Protein AF-A0A961WH88-F1 (afdb_monomer)

Mean predicted aligned error: 12.4 Å

Sequence (330 aa):
MVLNLLAVGLVQHSVDASAAGARLLAQRSTSAGKNADFSRPEDVLAFISSYREEKPSGRVPEMVHAMSRLAMLNDPEECGIYVGFLAGVIRESGTAAEAEKLVAKMFPLPPGDQVVLIKAIAYSERADWRALMMRFVERMPARKVLIERFLYRDASGLEGLMTETTGAFAVDVNWGIYFATGEAAPAQRIIATLAWTADRNSVEKLTIGSMAKWTLATNATRDKDLRDIMKAQMNTQPAVVRKPLAEVIEAAETFEVKRIKNDALKAIEELKLKGPEWRRDTVWWGQAGQTLFALGCVAAAAAGQVEFGVPCVIGGALSSAALKYLVPQQ

Foldseek 3Di:
DPPPPVVVVVVVVVVVVVVVVVVVVVVCLQVLLVDPQLQAPVSLVSVLQCCVVPVPLVCLLVNLVSCQVRVVQQDVLQCLLLLLQLLLSLLPQPDLVSSLVSLVSNDDGDLNNCSSVLSSLLQNPDPCSLVSLVVCCVSNVVCVVVNCCSNPVCDDHLVPQCDLQRNLSSLSSLNSNCSNHVDLVSLVVLLLLLLLCPFQADLSSVLSNLVSLLLLLLSLLPDVSSLVSLVVCLVVDDPSSNVSSVVSSVCSVVVVSVVSVVVSVVSSVCCVVVPGPVVVVCVVVVDVVPDPDDDDDDDDDDDDDDDDDDDPDPPDDNDVVSVVPSDPDD

Secondary structure (DSSP, 8-state):
--TTSHHHHHHHHHHHHHHHHHHHHHHHHHHHHHT----SHHHHHHHHHHGGGT--GGGHHHHHHHHHHTTTTS-TTT-HHHHHHHHHHHHHS-SHHHHHHHHHHT----TTTHHHHHHHHHHS--TTHHHHHHHTGGG-GGGHHHHHHHHHS----GGGG-STTTHHHHHHHHHHHHHHH--HHHHHHHHHGGGGGG-SS-HHHHHHHHHHHHHHHHHHTT-HHHHHHHHHHTTTS-HHHHHHHHHHHHHHHTT-HHHHHHHHHHHHHHHHHH--HHHHHHHHHHHHTT-S-----------------------S---HHHHHHSSPP-

Radius of gyration: 24.4 Å; Cα contacts (8 Å, |Δi|>4): 353; chains: 1; bounding box: 84×46×75 Å

Nearest PDB structures (foldseek):
  8rsv-assembly1_A  TM=2.092E-01  e=1.747E+00  Bacillus phage phi3T
  8rtc-assembly1_A  TM=2.067E-01  e=3.731E+00  Bacillus phage phi3T
  8rst-assembly1_A-2  TM=2.069E-01  e=6.730E+00  Bacillus phage phi3T
  8rtc-assembly2_B  TM=1.936E-01  e=5.451E+00  Bacillus phage phi3T

Structure (mmCIF, N/CA/C/O backbone):
data_AF-A0A961WH88-F1
#
_entry.id   AF-A0A961WH88-F1
#
loop_
_atom_site.group_PDB
_atom_site.id
_atom_site.type_symbol
_atom_site.label_atom_id
_atom_site.label_alt_id
_atom_site.label_comp_id
_atom_site.label_asym_id
_atom_site.label_entity_id
_atom_site.label_seq_id
_atom_site.pdbx_PDB_ins_code
_atom_site.Cartn_x
_atom_site.Cartn_y
_atom_site.Cartn_z
_atom_site.occupancy
_atom_site.B_iso_or_equiv
_atom_site.auth_seq_id
_atom_site.auth_comp_id
_atom_site.auth_asym_id
_atom_site.auth_atom_id
_atom_site.pdbx_PDB_model_num
ATOM 1 N N . MET A 1 1 ? -61.682 18.420 -9.858 1.00 41.72 1 MET A N 1
ATOM 2 C CA . MET A 1 1 ? -60.806 17.424 -10.515 1.00 41.72 1 MET A CA 1
ATOM 3 C C . MET A 1 1 ? -59.747 18.131 -11.377 1.00 41.72 1 MET A C 1
ATOM 5 O O . MET A 1 1 ? -59.708 17.925 -12.576 1.00 41.72 1 MET A O 1
ATOM 9 N N . VAL A 1 2 ? -58.920 19.013 -10.785 1.00 36.16 2 VAL A N 1
ATOM 10 C CA . VAL A 1 2 ? -57.839 19.743 -11.504 1.00 36.16 2 VAL A CA 1
ATOM 11 C C . VAL A 1 2 ? -56.550 19.879 -10.662 1.00 36.16 2 VAL A C 1
ATOM 13 O O . VAL A 1 2 ? -55.490 20.144 -11.211 1.00 36.16 2 VAL A O 1
ATOM 16 N N . LEU A 1 3 ? -56.564 19.597 -9.350 1.00 30.78 3 LEU A N 1
ATOM 17 C CA . LEU A 1 3 ? -55.365 19.761 -8.508 1.00 30.78 3 LEU A CA 1
ATOM 18 C C . LEU A 1 3 ? -54.360 18.589 -8.513 1.00 30.78 3 LEU A C 1
ATOM 20 O O . LEU A 1 3 ? -53.266 18.754 -7.989 1.00 30.78 3 LEU A O 1
ATOM 24 N N . ASN A 1 4 ? -54.668 17.437 -9.123 1.00 31.86 4 ASN A N 1
ATOM 25 C CA . ASN A 1 4 ? -53.786 16.254 -9.064 1.00 31.86 4 ASN A CA 1
ATOM 26 C C . ASN A 1 4 ? -52.818 16.087 -10.251 1.00 31.86 4 ASN A C 1
ATOM 28 O O . ASN A 1 4 ? -52.011 15.164 -10.239 1.00 31.86 4 ASN A O 1
ATOM 32 N N . LEU A 1 5 ? -52.862 16.962 -11.262 1.00 31.27 5 LEU A N 1
ATOM 33 C CA . LEU A 1 5 ? -52.000 16.856 -12.453 1.00 31.27 5 LEU A CA 1
ATOM 34 C C . LEU A 1 5 ? -50.757 17.763 -12.414 1.00 31.27 5 LEU A C 1
ATOM 36 O O . LEU A 1 5 ? -49.803 17.507 -13.140 1.00 31.27 5 LEU A O 1
ATOM 40 N N . LEU A 1 6 ? -50.714 18.771 -11.535 1.00 32.41 6 LEU A N 1
ATOM 41 C CA . LEU A 1 6 ? -49.566 19.688 -11.422 1.00 32.41 6 LEU A CA 1
ATOM 42 C C . LEU A 1 6 ? -48.472 19.194 -10.458 1.00 32.41 6 LEU A C 1
ATOM 44 O O . LEU A 1 6 ? -47.311 19.562 -10.618 1.00 32.41 6 LEU A O 1
ATOM 48 N N . ALA A 1 7 ? -48.803 18.319 -9.502 1.00 32.41 7 ALA A N 1
ATOM 49 C CA . ALA A 1 7 ? -47.827 17.769 -8.555 1.00 32.41 7 ALA A CA 1
ATOM 50 C C . ALA A 1 7 ? -46.948 16.657 -9.164 1.00 32.41 7 ALA A C 1
ATOM 52 O O . ALA A 1 7 ? -45.821 16.455 -8.724 1.00 32.41 7 ALA A O 1
ATOM 53 N N . VAL A 1 8 ? -47.428 15.967 -10.204 1.00 35.53 8 VAL A N 1
ATOM 54 C CA . VAL A 1 8 ? -46.691 14.870 -10.856 1.00 35.53 8 VAL A CA 1
ATOM 55 C C . VAL A 1 8 ? -45.590 15.409 -11.788 1.00 35.53 8 VAL A C 1
ATOM 57 O O . VAL A 1 8 ? -44.473 14.897 -11.780 1.00 35.53 8 VAL A O 1
ATOM 60 N N . GLY A 1 9 ? -45.840 16.518 -12.497 1.00 30.30 9 GLY A N 1
ATOM 61 C CA . GLY A 1 9 ? -44.863 17.119 -13.422 1.00 30.30 9 GLY A CA 1
ATOM 62 C C . GLY A 1 9 ? -43.643 17.772 -12.751 1.00 30.30 9 GLY A C 1
ATOM 63 O O . GLY A 1 9 ? -42.544 17.737 -13.301 1.00 30.30 9 GLY A O 1
ATOM 64 N N . LEU A 1 10 ? -43.798 18.324 -11.542 1.00 31.81 10 LEU A N 1
ATOM 65 C CA . LEU A 1 10 ? -42.699 18.942 -10.779 1.00 31.81 10 LEU A CA 1
ATOM 66 C C . LEU A 1 10 ? -41.760 17.904 -10.134 1.00 31.81 10 LEU A C 1
ATOM 68 O O . LEU A 1 10 ? -40.557 18.145 -10.001 1.00 31.81 10 LEU A O 1
ATOM 72 N N . VAL A 1 11 ? -42.282 16.725 -9.785 1.00 33.00 11 VAL A N 1
ATOM 73 C CA . VAL A 1 11 ? -41.468 15.619 -9.259 1.00 33.00 11 VAL A CA 1
ATOM 74 C C . VAL A 1 11 ? -40.667 14.953 -10.383 1.00 33.00 11 VAL A C 1
ATOM 76 O O . VAL A 1 11 ? -39.485 14.694 -10.202 1.00 33.00 11 VAL A O 1
ATOM 79 N N . GLN A 1 12 ? -41.232 14.766 -11.579 1.00 32.50 12 GLN A N 1
ATOM 80 C CA . GLN A 1 12 ? -40.473 14.196 -12.704 1.00 32.50 12 GLN A CA 1
ATOM 81 C C . GLN A 1 12 ? -39.360 15.123 -13.224 1.00 32.50 12 GLN A C 1
ATOM 83 O O . GLN A 1 12 ? -38.237 14.661 -13.416 1.00 32.50 12 GLN A O 1
ATOM 88 N N . HIS A 1 13 ? -39.589 16.438 -13.328 1.00 31.27 13 HIS A N 1
ATOM 89 C CA . HIS A 1 13 ? -38.531 17.364 -13.761 1.00 31.27 13 HIS A CA 1
ATOM 90 C C . HIS A 1 13 ? -37.357 17.502 -12.774 1.00 31.27 13 HIS A C 1
ATOM 92 O O . HIS A 1 13 ? -36.229 17.754 -13.201 1.00 31.27 13 HIS A O 1
ATOM 98 N N . SER A 1 14 ? -37.582 17.310 -11.470 1.00 33.16 14 SER A N 1
ATOM 99 C CA . SER A 1 14 ? -36.509 17.347 -10.461 1.00 33.16 14 SER A CA 1
ATOM 100 C C . SER A 1 14 ? -35.684 16.054 -10.416 1.00 33.16 14 SER A C 1
ATOM 102 O O . SER A 1 14 ? -34.468 16.112 -10.213 1.00 33.16 14 SER A O 1
ATOM 104 N N . VAL A 1 15 ? -36.305 14.902 -10.686 1.00 34.94 15 VAL A N 1
ATOM 105 C CA . VAL A 1 15 ? -35.613 13.607 -10.790 1.00 34.94 15 VAL A CA 1
ATOM 106 C C . VAL A 1 15 ? -34.764 13.539 -12.067 1.00 34.94 15 VAL A C 1
ATOM 108 O O . VAL A 1 15 ? -33.613 13.106 -12.010 1.00 34.94 15 VAL A O 1
ATOM 111 N N . ASP A 1 16 ? -35.264 14.060 -13.192 1.00 34.62 16 ASP A N 1
ATOM 112 C CA . ASP A 1 16 ? -34.525 14.083 -14.462 1.00 34.62 16 ASP A CA 1
ATOM 113 C C . ASP A 1 16 ? -33.336 15.060 -14.445 1.00 34.62 16 ASP A C 1
ATOM 115 O O . ASP A 1 16 ? -32.262 14.742 -14.961 1.00 34.62 16 ASP A O 1
ATOM 119 N N . ALA A 1 17 ? -33.470 16.219 -13.788 1.00 35.81 17 ALA A N 1
ATOM 120 C CA . ALA A 1 17 ? -32.367 17.167 -13.609 1.00 35.81 17 ALA A CA 1
ATOM 121 C C . ALA A 1 17 ? -31.269 16.624 -12.670 1.00 35.81 17 ALA A C 1
ATOM 123 O O . ALA A 1 17 ? -30.079 16.834 -12.917 1.00 35.81 17 ALA A O 1
ATOM 124 N N . SER A 1 18 ? -31.652 15.870 -11.630 1.00 39.56 18 SER A N 1
ATOM 125 C CA . SER A 1 18 ? -30.720 15.187 -10.722 1.00 39.56 18 SER A CA 1
ATOM 126 C C . SER A 1 18 ? -29.982 14.035 -11.418 1.00 39.56 18 SER A C 1
ATOM 128 O O . SER A 1 18 ? -28.760 13.920 -11.305 1.00 39.56 18 SER A O 1
ATOM 130 N N . ALA A 1 19 ? -30.687 13.240 -12.231 1.00 33.72 19 ALA A N 1
ATOM 131 C CA . ALA A 1 19 ? -30.094 12.165 -13.024 1.00 33.72 19 ALA A CA 1
ATOM 132 C C . ALA A 1 19 ? -29.170 12.692 -14.137 1.00 33.72 19 ALA A C 1
ATOM 134 O O . ALA A 1 19 ? -28.123 12.097 -14.400 1.00 33.72 19 ALA A O 1
ATOM 135 N N . ALA A 1 20 ? -29.511 13.821 -14.767 1.00 34.47 20 ALA A N 1
ATOM 136 C CA . ALA A 1 20 ? -28.659 14.486 -15.750 1.00 34.47 20 ALA A CA 1
ATOM 137 C C . ALA A 1 20 ? -27.401 15.094 -15.106 1.00 34.47 20 ALA A C 1
ATOM 139 O O . ALA A 1 20 ? -26.309 14.923 -15.642 1.00 34.47 20 ALA A O 1
ATOM 140 N N . GLY A 1 21 ? -27.522 15.723 -13.931 1.00 31.47 21 GLY A N 1
ATOM 141 C CA . GLY A 1 21 ? -26.382 16.239 -13.164 1.00 31.47 21 GLY A CA 1
ATOM 142 C C . GLY A 1 21 ? -25.442 15.133 -12.670 1.00 31.47 21 GLY A C 1
ATOM 143 O O . GLY A 1 21 ? -24.225 15.246 -12.812 1.00 31.47 21 GLY A O 1
ATOM 144 N N . ALA A 1 22 ? -25.997 14.021 -12.179 1.00 36.00 22 ALA A N 1
ATOM 145 C CA . ALA A 1 22 ? -25.233 12.839 -11.785 1.00 36.00 22 ALA A CA 1
ATOM 146 C C . ALA A 1 22 ? -24.542 12.169 -12.985 1.00 36.00 22 ALA A C 1
ATOM 148 O O . ALA A 1 22 ? -23.382 11.774 -12.880 1.00 36.00 22 ALA A O 1
ATOM 149 N N . ARG A 1 23 ? -25.204 12.106 -14.151 1.00 37.31 23 ARG A N 1
ATOM 150 C CA . ARG A 1 23 ? -24.598 11.627 -15.405 1.00 37.31 23 ARG A CA 1
ATOM 151 C C . ARG A 1 23 ? -23.503 12.554 -15.920 1.00 37.31 23 ARG A C 1
ATOM 153 O O . ARG A 1 23 ? -22.499 12.043 -16.393 1.00 37.31 23 ARG A O 1
ATOM 160 N N . LEU A 1 24 ? -23.640 13.874 -15.790 1.00 34.88 24 LEU A N 1
ATOM 161 C CA . LEU A 1 24 ? -22.612 14.833 -16.211 1.00 34.88 24 LEU A CA 1
ATOM 162 C C . LEU A 1 24 ? -21.372 14.786 -15.304 1.00 34.88 24 LEU A C 1
ATOM 164 O O . LEU A 1 24 ? -20.248 14.910 -15.783 1.00 34.88 24 LEU A O 1
ATOM 168 N N . LEU A 1 25 ? -21.567 14.581 -13.997 1.00 39.84 25 LEU A N 1
ATOM 169 C CA . LEU A 1 25 ? -20.482 14.399 -13.029 1.00 39.84 25 LEU A CA 1
ATOM 170 C C . LEU A 1 25 ? -19.798 13.034 -13.193 1.00 39.84 25 LEU A C 1
ATOM 172 O O . LEU A 1 25 ? -18.570 12.968 -13.168 1.00 39.84 25 LEU A O 1
ATOM 176 N N . ALA A 1 26 ? -20.561 11.970 -13.460 1.00 39.34 26 ALA A N 1
ATOM 177 C CA . ALA A 1 26 ? -20.021 10.654 -13.804 1.00 39.34 26 ALA A CA 1
ATOM 178 C C . ALA A 1 26 ? -19.290 10.663 -15.161 1.00 39.34 26 ALA A C 1
ATOM 180 O O . ALA A 1 26 ? -18.210 10.090 -15.283 1.00 39.34 26 ALA A O 1
ATOM 181 N N . GLN A 1 27 ? -19.810 11.377 -16.167 1.00 37.62 27 GLN A N 1
ATOM 182 C CA . GLN A 1 27 ? -19.142 11.581 -17.460 1.00 37.62 27 GLN A CA 1
ATOM 183 C C . GLN A 1 27 ? -17.874 12.429 -17.333 1.00 37.62 27 GLN A C 1
ATOM 185 O O . GLN A 1 27 ? -16.879 12.126 -17.982 1.00 37.62 27 GLN A O 1
ATOM 190 N N . ARG A 1 28 ? -17.859 13.450 -16.466 1.00 38.62 28 ARG A N 1
ATOM 191 C CA . ARG A 1 28 ? -16.638 14.214 -16.164 1.00 38.62 28 ARG A CA 1
ATOM 192 C C . ARG A 1 28 ? -15.594 13.372 -15.437 1.00 38.62 28 ARG A C 1
ATOM 194 O O . ARG A 1 28 ? -14.420 13.482 -15.772 1.00 38.62 28 ARG A O 1
ATOM 201 N N . SER A 1 29 ? -16.003 12.528 -14.489 1.00 44.78 29 SER A N 1
ATOM 202 C CA . SER A 1 29 ? -15.100 11.624 -13.762 1.00 44.78 29 SER A CA 1
ATOM 203 C C . SER A 1 29 ? -14.485 10.565 -14.685 1.00 44.78 29 SER A C 1
ATOM 205 O O . SER A 1 29 ? -13.279 10.341 -14.648 1.00 44.78 29 SER A O 1
ATOM 207 N N . THR A 1 30 ? -15.288 9.981 -15.578 1.00 44.12 30 THR A N 1
ATOM 208 C CA . THR A 1 30 ? -14.828 8.989 -16.569 1.00 44.12 30 THR A CA 1
ATOM 209 C C . THR A 1 30 ? -13.981 9.616 -17.684 1.00 44.12 30 THR A C 1
ATOM 211 O O . THR A 1 30 ? -12.994 9.025 -18.118 1.00 44.12 30 THR A O 1
ATOM 214 N N . SER A 1 31 ? -14.279 10.847 -18.125 1.00 42.28 31 SER A N 1
ATOM 215 C CA . SER A 1 31 ? -13.437 11.551 -19.107 1.00 42.28 31 SER A CA 1
ATOM 216 C C . SER A 1 31 ? -12.127 12.082 -18.515 1.00 42.28 31 SER A C 1
ATOM 218 O O . SER A 1 31 ? -11.124 12.156 -19.224 1.00 42.28 31 SER A O 1
ATOM 220 N N . ALA A 1 32 ? -12.127 12.460 -17.230 1.00 48.78 32 ALA A N 1
ATOM 221 C CA . ALA A 1 32 ? -10.949 13.001 -16.554 1.00 48.78 32 ALA A CA 1
ATOM 222 C C . ALA A 1 32 ? -9.835 11.952 -16.419 1.00 48.78 32 ALA A C 1
ATOM 224 O O . ALA A 1 32 ? -8.680 12.284 -16.659 1.00 48.78 32 ALA A O 1
ATOM 225 N N . GLY A 1 33 ? -10.166 10.686 -16.134 1.00 50.47 33 GLY A N 1
ATOM 226 C CA . GLY A 1 33 ? -9.182 9.594 -16.084 1.00 50.47 33 GLY A CA 1
ATOM 227 C C . GLY A 1 33 ? -8.593 9.239 -17.457 1.00 50.47 33 GLY A C 1
ATOM 228 O O . GLY A 1 33 ? -7.385 9.029 -17.586 1.00 50.47 33 GLY A O 1
ATOM 229 N N . LYS A 1 34 ? -9.414 9.253 -18.518 1.00 53.69 34 LYS A N 1
ATOM 230 C CA . LYS A 1 34 ? -8.978 8.924 -19.890 1.00 53.69 34 LYS A CA 1
ATOM 231 C C . LYS A 1 34 ? -7.915 9.863 -20.440 1.00 53.69 34 LYS A C 1
ATOM 233 O O . LYS A 1 34 ? -6.953 9.385 -21.035 1.00 53.69 34 LYS A O 1
ATOM 238 N N . ASN A 1 35 ? -8.073 11.167 -20.207 1.00 58.62 35 ASN A N 1
ATOM 239 C CA . ASN A 1 35 ? -7.257 12.223 -20.817 1.00 58.62 35 ASN A CA 1
ATOM 240 C C . ASN A 1 35 ? -6.458 13.052 -19.794 1.00 58.62 35 ASN A C 1
ATOM 242 O O . ASN A 1 35 ? -6.036 14.158 -20.117 1.00 58.62 35 ASN A O 1
ATOM 246 N N . ALA A 1 36 ? -6.267 12.562 -18.561 1.00 65.50 36 ALA A N 1
ATOM 247 C CA . ALA A 1 36 ? -5.495 13.273 -17.538 1.00 65.50 36 ALA A CA 1
ATOM 248 C C . ALA A 1 36 ? -4.087 13.632 -18.045 1.00 65.50 36 ALA A C 1
ATOM 250 O O . ALA A 1 36 ? -3.298 12.727 -18.265 1.00 65.50 36 ALA A O 1
ATOM 251 N N . ASP A 1 37 ? -3.736 14.910 -18.164 1.00 81.81 37 ASP A N 1
ATOM 252 C CA . ASP A 1 37 ? -2.397 15.379 -18.588 1.00 81.81 37 ASP A CA 1
ATOM 253 C C . ASP A 1 37 ? -1.306 15.169 -17.503 1.00 81.81 37 ASP A C 1
ATOM 255 O O . ASP A 1 37 ? -0.183 15.651 -17.607 1.00 81.81 37 ASP A O 1
ATOM 259 N N . PHE A 1 38 ? -1.646 14.471 -16.407 1.00 92.81 38 PHE A N 1
ATOM 260 C CA . PHE A 1 38 ? -0.804 14.233 -15.225 1.00 92.81 38 PHE A CA 1
ATOM 261 C C . PHE A 1 38 ? 0.008 15.467 -14.793 1.00 92.81 38 PHE A C 1
ATOM 263 O O . PHE A 1 38 ? 1.208 15.393 -14.514 1.00 92.81 38 PHE A O 1
ATOM 270 N N . SER A 1 39 ? -0.658 16.620 -14.771 1.00 92.12 39 SER A N 1
ATOM 271 C CA . SER A 1 39 ? -0.037 17.920 -14.517 1.00 92.12 39 SER A CA 1
ATOM 272 C C . SER A 1 39 ? 0.138 18.201 -13.026 1.00 92.12 39 SER A C 1
ATOM 274 O O . SER A 1 39 ? 0.990 18.999 -12.635 1.00 92.12 39 SER A O 1
ATOM 276 N N . ARG A 1 40 ? -0.663 17.534 -12.185 1.00 92.25 40 ARG A N 1
ATOM 277 C CA . ARG A 1 40 ? -0.663 17.683 -10.729 1.00 92.25 40 ARG A CA 1
ATOM 278 C C . ARG A 1 40 ? -0.800 16.329 -10.024 1.00 92.25 40 ARG A C 1
ATOM 280 O O . ARG A 1 40 ? -1.327 15.386 -10.621 1.00 92.25 40 ARG A O 1
ATOM 287 N N . PRO A 1 41 ? -0.404 16.222 -8.741 1.00 88.62 41 PRO A N 1
ATOM 288 C CA . PRO A 1 41 ? -0.549 14.986 -7.971 1.00 88.62 41 PRO A CA 1
ATOM 289 C C . PRO A 1 41 ? -1.983 14.445 -7.921 1.00 88.62 41 PRO A C 1
ATOM 291 O O . PRO A 1 41 ? -2.193 13.233 -7.912 1.00 88.62 41 PRO A O 1
ATOM 294 N N . GLU A 1 42 ? -2.982 15.329 -7.936 1.00 86.00 42 GLU A N 1
ATOM 295 C CA . GLU A 1 42 ? -4.392 14.938 -7.914 1.00 86.00 42 GLU A CA 1
ATOM 296 C C . GLU A 1 42 ? -4.804 14.179 -9.178 1.00 86.00 42 GLU A C 1
ATOM 298 O O . GLU A 1 42 ? -5.636 13.276 -9.107 1.00 86.00 42 GLU A O 1
ATOM 303 N N . ASP A 1 43 ? -4.203 14.513 -10.321 1.00 90.69 43 ASP A N 1
ATOM 304 C CA . ASP A 1 43 ? -4.508 13.883 -11.605 1.00 90.69 43 ASP A CA 1
ATOM 305 C C . ASP A 1 43 ? -4.046 12.413 -11.597 1.00 90.69 43 ASP A C 1
ATOM 307 O O . ASP A 1 43 ? -4.734 11.532 -12.112 1.00 90.69 43 ASP A O 1
ATOM 311 N N . VAL A 1 44 ? -2.912 12.127 -10.941 1.00 91.81 44 VAL A N 1
ATOM 312 C CA . VAL A 1 44 ? -2.398 10.762 -10.730 1.00 91.81 44 VAL A CA 1
ATOM 313 C C . VAL A 1 44 ? -3.337 9.960 -9.831 1.00 91.81 44 VAL A C 1
ATOM 315 O O . VAL A 1 44 ? -3.689 8.827 -10.155 1.00 91.81 44 VAL A O 1
ATOM 318 N N . LEU A 1 45 ? -3.779 10.535 -8.711 1.00 88.00 45 LEU A N 1
ATOM 319 C CA . LEU A 1 45 ? -4.683 9.848 -7.783 1.00 88.00 45 LEU A CA 1
ATOM 320 C C . LEU A 1 45 ? -6.066 9.595 -8.401 1.00 88.00 45 LEU A C 1
ATOM 322 O O . LEU A 1 45 ? -6.645 8.530 -8.189 1.00 88.00 45 LEU A O 1
ATOM 326 N N . ALA A 1 46 ? -6.581 10.540 -9.193 1.00 87.12 46 ALA A N 1
ATOM 327 C CA . ALA A 1 46 ? -7.824 10.369 -9.942 1.00 87.12 46 ALA A CA 1
ATOM 328 C C . ALA A 1 46 ? -7.708 9.265 -11.004 1.00 87.12 46 ALA A C 1
ATOM 330 O O . ALA A 1 46 ? -8.637 8.477 -11.191 1.00 87.12 46 ALA A O 1
ATOM 331 N N . PHE A 1 47 ? -6.556 9.167 -11.671 1.00 91.81 47 PHE A N 1
ATOM 332 C CA . PHE A 1 47 ? -6.281 8.072 -12.594 1.00 91.81 47 PHE A CA 1
ATOM 333 C C . PHE A 1 47 ? -6.235 6.721 -11.876 1.00 91.81 47 PHE A C 1
ATOM 335 O O . PHE A 1 47 ? -6.877 5.785 -12.333 1.00 91.81 47 PHE A O 1
ATOM 342 N N . ILE A 1 48 ? -5.547 6.618 -10.733 1.00 91.25 48 ILE A N 1
ATOM 343 C CA . ILE A 1 48 ? -5.481 5.377 -9.942 1.00 91.25 48 ILE A CA 1
ATOM 344 C C . ILE A 1 48 ? -6.876 4.935 -9.489 1.00 91.25 48 ILE A C 1
ATOM 346 O O . ILE A 1 48 ? -7.222 3.766 -9.635 1.00 91.25 48 ILE A O 1
ATOM 350 N N . SER A 1 49 ? -7.694 5.855 -8.969 1.00 86.12 49 SER A N 1
ATOM 351 C CA . SER A 1 49 ? -9.015 5.512 -8.426 1.00 86.12 49 SER A CA 1
ATOM 352 C C . SER A 1 49 ? -10.028 5.082 -9.491 1.00 86.12 49 SER A C 1
ATOM 354 O O . SER A 1 49 ? -10.899 4.267 -9.197 1.00 86.12 49 SER A O 1
ATOM 356 N N . SER A 1 50 ? -9.902 5.588 -10.722 1.00 87.44 50 SER A N 1
ATOM 357 C CA . SER A 1 50 ? -10.766 5.231 -11.860 1.00 87.44 50 SER A CA 1
ATOM 358 C C . SER A 1 50 ? -10.179 4.146 -12.769 1.00 87.44 50 SER A C 1
ATOM 360 O O . SER A 1 50 ? -10.867 3.645 -13.658 1.00 87.44 50 SER A O 1
ATOM 362 N N . TYR A 1 51 ? -8.924 3.738 -12.547 1.00 91.62 51 TYR A N 1
ATOM 363 C CA . TYR A 1 51 ? -8.177 2.857 -13.446 1.00 91.62 51 TYR A CA 1
ATOM 364 C C . TYR A 1 51 ? -8.917 1.560 -13.781 1.00 91.62 51 TYR A C 1
ATOM 366 O O . TYR A 1 51 ? -8.940 1.142 -14.937 1.00 91.62 51 TYR A O 1
ATOM 374 N N . ARG A 1 52 ? -9.537 0.927 -12.779 1.00 89.69 52 ARG A N 1
ATOM 375 C CA . ARG A 1 52 ? -10.199 -0.381 -12.910 1.00 89.69 52 ARG A CA 1
ATOM 376 C C . ARG A 1 52 ? -11.313 -0.436 -13.942 1.00 89.69 52 ARG A C 1
ATOM 378 O O . ARG A 1 52 ? -11.569 -1.519 -14.461 1.00 89.69 52 ARG A O 1
ATOM 385 N N . GLU A 1 53 ? -11.975 0.683 -14.212 1.00 86.56 53 GLU A N 1
ATOM 386 C CA . GLU A 1 53 ? -13.136 0.711 -15.103 1.00 86.56 53 GLU A CA 1
ATOM 387 C C . GLU A 1 53 ? -12.744 0.371 -16.547 1.00 86.56 53 GLU A C 1
ATOM 389 O O . GLU A 1 53 ? -13.517 -0.242 -17.279 1.00 86.56 53 GLU A O 1
ATOM 394 N N . GLU A 1 54 ? -11.522 0.729 -16.950 1.00 84.38 54 GLU A N 1
ATOM 395 C CA . GLU A 1 54 ? -11.091 0.646 -18.352 1.00 84.38 54 GLU A CA 1
ATOM 396 C C . GLU A 1 54 ? -9.679 0.094 -18.544 1.00 84.38 54 GLU A C 1
ATOM 398 O O . GLU A 1 54 ? -9.274 -0.211 -19.665 1.00 84.38 54 GLU A O 1
ATOM 403 N N . LYS A 1 55 ? -8.922 -0.015 -17.451 1.00 89.00 55 LYS A N 1
ATOM 404 C CA . LYS A 1 55 ? -7.544 -0.505 -17.381 1.00 89.00 55 LYS A CA 1
ATOM 405 C C . LYS A 1 55 ? -6.643 0.052 -18.492 1.00 89.00 55 LYS A C 1
ATOM 407 O O . LYS A 1 55 ? -6.042 -0.725 -19.241 1.00 89.00 55 LYS A O 1
ATOM 412 N N . PRO A 1 56 ? -6.482 1.386 -18.611 1.00 87.06 56 PRO A N 1
ATOM 413 C CA . PRO A 1 56 ? -5.644 2.012 -19.634 1.00 87.06 56 PRO A CA 1
ATOM 414 C C . PRO A 1 56 ? -4.139 1.823 -19.341 1.00 87.06 56 PRO A C 1
ATOM 416 O O . PRO A 1 56 ? -3.391 2.782 -19.147 1.00 87.06 56 PRO A O 1
ATOM 419 N N . SER A 1 57 ? -3.659 0.575 -19.315 1.00 85.56 57 SER A N 1
ATOM 420 C CA . SER A 1 57 ? -2.281 0.181 -18.972 1.00 85.56 57 SER A CA 1
ATOM 421 C C . SER A 1 57 ? -1.215 0.878 -19.827 1.00 85.56 57 SER A C 1
ATOM 423 O O . SER A 1 57 ? -0.111 1.141 -19.351 1.00 85.56 57 SER A O 1
ATOM 425 N N . GLY A 1 58 ? -1.557 1.269 -21.060 1.00 89.62 58 GLY A N 1
ATOM 426 C CA . GLY A 1 58 ? -0.692 2.051 -21.947 1.00 89.62 58 GLY A CA 1
ATOM 427 C C . GLY A 1 58 ? -0.309 3.439 -21.418 1.00 89.62 58 GLY A C 1
ATOM 428 O O . GLY A 1 58 ? 0.743 3.943 -21.805 1.00 89.62 58 GLY A O 1
ATOM 429 N N . ARG A 1 59 ? -1.111 4.027 -20.518 1.00 93.88 59 ARG A N 1
ATOM 430 C CA . ARG A 1 59 ? -0.859 5.341 -19.895 1.00 93.88 59 ARG A CA 1
ATOM 431 C C . ARG A 1 59 ? -0.055 5.263 -18.598 1.00 93.88 59 ARG A C 1
ATOM 433 O O . ARG A 1 59 ? 0.442 6.272 -18.112 1.00 93.88 59 ARG A O 1
ATOM 440 N N . VAL A 1 60 ? 0.127 4.068 -18.042 1.00 96.75 60 VAL A N 1
ATOM 441 C CA . VAL A 1 60 ? 0.848 3.890 -16.774 1.00 96.75 60 VAL A CA 1
ATOM 442 C C . VAL A 1 60 ? 2.312 4.355 -16.866 1.00 96.75 60 VAL A C 1
ATOM 444 O O . VAL A 1 60 ? 2.758 5.031 -15.943 1.00 96.75 60 VAL A O 1
ATOM 447 N N . PRO A 1 61 ? 3.070 4.108 -17.956 1.00 97.31 61 PRO A N 1
ATOM 448 C CA . PRO A 1 61 ? 4.410 4.682 -18.091 1.00 97.31 61 PRO A CA 1
ATOM 449 C C . PRO A 1 61 ? 4.431 6.218 -18.063 1.00 97.31 61 PRO A C 1
ATOM 451 O O . PRO A 1 61 ? 5.300 6.804 -17.425 1.00 97.31 61 PRO A O 1
ATOM 454 N N . GLU A 1 62 ? 3.463 6.871 -18.710 1.00 96.25 62 GLU A N 1
ATOM 455 C CA . GLU A 1 62 ? 3.312 8.334 -18.710 1.00 96.25 62 GLU A CA 1
ATOM 456 C C . GLU A 1 62 ? 3.068 8.864 -17.289 1.00 96.25 62 GLU A C 1
ATOM 458 O O . GLU A 1 62 ? 3.756 9.783 -16.841 1.00 96.25 62 GLU A O 1
ATOM 463 N N . MET A 1 63 ? 2.163 8.212 -16.552 1.00 96.38 63 MET A N 1
ATOM 464 C CA . MET A 1 63 ? 1.885 8.493 -15.143 1.00 96.38 63 MET A CA 1
ATOM 465 C C . MET A 1 63 ? 3.139 8.333 -14.269 1.00 96.38 63 MET A C 1
ATOM 467 O O . MET A 1 63 ? 3.399 9.179 -13.420 1.00 96.38 63 MET A O 1
ATOM 471 N N . VAL A 1 64 ? 3.949 7.288 -14.478 1.00 97.31 64 VAL A N 1
ATOM 472 C CA . VAL A 1 64 ? 5.201 7.071 -13.723 1.00 97.31 64 VAL A CA 1
ATOM 473 C C . VAL A 1 64 ? 6.193 8.211 -13.935 1.00 97.31 64 VAL A C 1
ATOM 475 O O . VAL A 1 64 ? 6.735 8.744 -12.965 1.00 97.31 64 VAL A O 1
ATOM 478 N N . HIS A 1 65 ? 6.382 8.638 -15.184 1.00 97.00 65 HIS A N 1
ATOM 479 C CA . HIS A 1 65 ? 7.225 9.796 -15.488 1.00 97.00 65 HIS A CA 1
ATOM 480 C C . HIS A 1 65 ? 6.672 11.082 -14.869 1.00 97.00 65 HIS A C 1
ATOM 482 O O . HIS A 1 65 ? 7.446 11.921 -14.411 1.00 97.00 65 HIS A O 1
ATOM 488 N N . ALA A 1 66 ? 5.349 11.248 -14.820 1.00 96.44 66 ALA A N 1
ATOM 489 C CA . ALA A 1 66 ? 4.728 12.387 -14.155 1.00 96.44 66 ALA A CA 1
ATOM 490 C C . ALA A 1 66 ? 4.936 12.368 -12.634 1.00 96.44 66 ALA A C 1
ATOM 492 O O . ALA A 1 66 ? 5.339 13.384 -12.077 1.00 96.44 66 ALA A O 1
ATOM 493 N N . MET A 1 67 ? 4.763 11.220 -11.971 1.00 95.75 67 MET A N 1
ATOM 494 C CA . MET A 1 67 ? 5.026 11.074 -10.532 1.00 95.75 67 MET A CA 1
ATOM 495 C C . MET A 1 67 ? 6.464 11.460 -10.166 1.00 95.75 67 MET A C 1
ATOM 497 O O . MET A 1 67 ? 6.675 12.139 -9.163 1.00 95.75 67 MET A O 1
ATOM 501 N N . SER A 1 68 ? 7.439 11.071 -10.995 1.00 95.12 68 SER A N 1
ATOM 502 C CA . SER A 1 68 ? 8.843 11.478 -10.849 1.00 95.12 68 SER A CA 1
ATOM 503 C C . SER A 1 68 ? 9.010 13.000 -10.968 1.00 95.12 68 SER A C 1
ATOM 505 O O . SER A 1 68 ? 9.535 13.639 -10.057 1.00 95.12 68 SER A O 1
ATOM 507 N N . ARG A 1 69 ? 8.476 13.620 -12.035 1.00 95.88 69 ARG A N 1
ATOM 508 C CA . ARG A 1 69 ? 8.530 15.087 -12.222 1.00 95.88 69 ARG A CA 1
ATOM 509 C C . ARG A 1 69 ? 7.850 15.864 -11.092 1.00 95.88 69 ARG A C 1
ATOM 511 O O . ARG A 1 69 ? 8.293 16.955 -10.753 1.00 95.88 69 ARG A O 1
ATOM 518 N N . LEU A 1 70 ? 6.783 15.306 -10.529 1.00 94.19 70 LEU A N 1
ATOM 519 C CA . LEU A 1 70 ? 6.000 15.886 -9.439 1.00 94.19 70 LEU A CA 1
ATOM 520 C C . LEU A 1 70 ? 6.556 15.545 -8.047 1.00 94.19 70 LEU A C 1
ATOM 522 O O . LEU A 1 70 ? 5.897 15.843 -7.053 1.00 94.19 70 LEU A O 1
ATOM 526 N N . ALA A 1 71 ? 7.742 14.926 -7.959 1.00 92.38 71 ALA A N 1
ATOM 527 C CA . ALA A 1 71 ? 8.397 14.561 -6.700 1.00 92.38 71 ALA A CA 1
ATOM 528 C C . ALA A 1 71 ? 7.561 13.627 -5.795 1.00 92.38 71 ALA A C 1
ATOM 530 O O . ALA A 1 71 ? 7.781 13.548 -4.588 1.00 92.38 71 ALA A O 1
ATOM 531 N N . MET A 1 72 ? 6.618 12.876 -6.374 1.00 92.12 72 MET A N 1
ATOM 532 C CA . MET A 1 72 ? 5.705 11.981 -5.647 1.00 92.12 72 MET A CA 1
ATOM 533 C C . MET A 1 72 ? 6.369 10.664 -5.219 1.00 92.12 72 MET A C 1
ATOM 535 O O . MET A 1 72 ? 5.772 9.883 -4.482 1.00 92.12 72 MET A O 1
ATOM 539 N N . LEU A 1 73 ? 7.588 10.400 -5.702 1.00 91.38 73 LEU A N 1
ATOM 540 C CA . LEU A 1 73 ? 8.349 9.169 -5.464 1.00 91.38 73 LEU A CA 1
ATOM 541 C C . LEU A 1 73 ? 9.549 9.370 -4.522 1.00 91.38 73 LEU A C 1
ATOM 543 O O . LEU A 1 73 ? 10.272 8.413 -4.249 1.00 91.38 73 LEU A O 1
ATOM 547 N N . ASN A 1 74 ? 9.751 10.594 -4.021 1.00 82.06 74 ASN A N 1
ATOM 548 C CA . ASN A 1 74 ? 10.941 10.976 -3.256 1.00 82.06 74 ASN A CA 1
ATOM 549 C C . ASN A 1 74 ? 11.041 10.294 -1.890 1.00 82.06 74 ASN A C 1
ATOM 551 O O . ASN A 1 74 ? 12.152 10.113 -1.392 1.00 82.06 74 ASN A O 1
ATOM 555 N N . ASP A 1 75 ? 9.902 9.937 -1.294 1.00 83.00 75 ASP A N 1
ATOM 556 C CA . ASP A 1 75 ? 9.837 9.232 -0.020 1.00 83.00 75 ASP A CA 1
ATOM 557 C C . ASP A 1 75 ? 9.435 7.760 -0.248 1.00 83.00 75 ASP A C 1
ATOM 559 O O . ASP A 1 75 ? 8.277 7.459 -0.565 1.00 83.00 75 ASP A O 1
ATOM 563 N N . PRO A 1 76 ? 10.383 6.813 -0.114 1.00 74.38 76 PRO A N 1
ATOM 564 C CA . PRO A 1 76 ? 10.117 5.393 -0.297 1.00 74.38 76 PRO A CA 1
ATOM 565 C C . PRO A 1 76 ? 9.174 4.772 0.740 1.00 74.38 76 PRO A C 1
ATOM 567 O O . PRO A 1 76 ? 8.734 3.639 0.511 1.00 74.38 76 PRO A O 1
ATOM 570 N N . GLU A 1 77 ? 8.936 5.432 1.874 1.00 74.38 77 GLU A N 1
ATOM 571 C CA . GLU A 1 77 ? 8.039 4.977 2.943 1.00 74.38 77 GLU A CA 1
ATOM 572 C C . GLU A 1 77 ? 6.618 5.520 2.755 1.00 74.38 77 GLU A C 1
ATOM 574 O O . GLU A 1 77 ? 5.662 4.839 3.115 1.00 74.38 77 GLU A O 1
ATOM 579 N N . GLU A 1 78 ? 6.456 6.663 2.082 1.00 81.06 78 GLU A N 1
ATOM 580 C 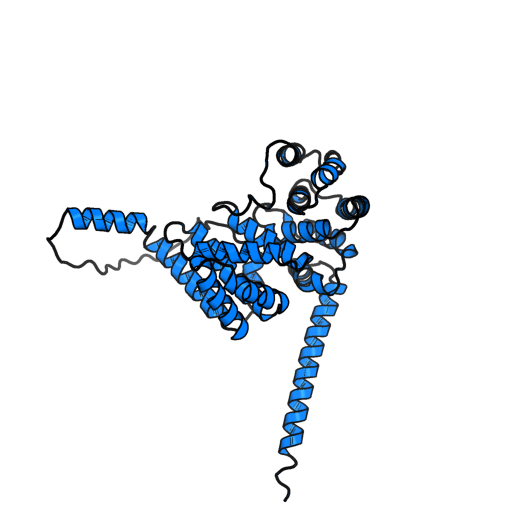CA . GLU A 1 78 ? 5.140 7.256 1.791 1.00 81.06 78 GLU A CA 1
ATOM 581 C C . GLU A 1 78 ? 4.576 6.889 0.402 1.00 81.06 78 GLU A C 1
ATOM 583 O O . GLU A 1 78 ? 3.412 7.158 0.085 1.00 81.06 78 GLU A O 1
ATOM 588 N N . CYS A 1 79 ? 5.354 6.230 -0.459 1.00 87.81 79 CYS A N 1
ATOM 589 C CA . CYS A 1 79 ? 4.918 5.894 -1.820 1.00 87.81 79 CYS A CA 1
ATOM 590 C C . CYS A 1 79 ? 4.134 4.571 -1.941 1.00 87.81 79 CYS A C 1
ATOM 592 O O . CYS A 1 79 ? 3.965 4.058 -3.051 1.00 87.81 79 CYS A O 1
ATOM 594 N N . GLY A 1 80 ? 3.643 4.009 -0.827 1.00 93.19 80 GLY A N 1
ATOM 595 C CA . GLY A 1 80 ? 3.006 2.685 -0.773 1.00 93.19 80 GLY A CA 1
ATOM 596 C C . GLY A 1 80 ? 1.885 2.492 -1.793 1.00 93.19 80 GLY A C 1
ATOM 597 O O . GLY A 1 80 ? 1.882 1.498 -2.518 1.00 93.19 80 GLY A O 1
ATOM 598 N N . ILE A 1 81 ? 0.998 3.479 -1.938 1.00 94.50 81 ILE A N 1
ATOM 599 C CA . ILE A 1 81 ? -0.120 3.411 -2.889 1.00 94.50 81 ILE A CA 1
ATOM 600 C C . ILE A 1 81 ? 0.359 3.322 -4.343 1.00 94.50 81 ILE A C 1
ATOM 602 O O . ILE A 1 81 ? -0.174 2.533 -5.122 1.00 94.50 81 ILE A O 1
ATOM 606 N N . TYR A 1 82 ? 1.412 4.061 -4.705 1.00 96.31 82 TYR A N 1
ATOM 607 C CA . TYR A 1 82 ? 1.984 4.042 -6.053 1.00 96.31 82 TYR A CA 1
ATOM 608 C C . TYR A 1 82 ? 2.724 2.732 -6.321 1.00 96.31 82 TYR A C 1
ATOM 610 O O . TYR A 1 82 ? 2.556 2.136 -7.383 1.00 96.31 82 TYR A O 1
ATOM 618 N N . VAL A 1 83 ? 3.491 2.244 -5.340 1.00 97.44 83 VAL A N 1
ATOM 619 C CA . VAL A 1 83 ? 4.144 0.929 -5.402 1.00 97.44 83 VAL A CA 1
ATOM 620 C C . VAL A 1 83 ? 3.108 -0.169 -5.625 1.00 97.44 83 VAL A C 1
ATOM 622 O O . VAL A 1 83 ? 3.271 -0.988 -6.527 1.00 97.44 83 VAL A O 1
ATOM 625 N N . GLY A 1 84 ? 2.042 -0.176 -4.825 1.00 97.12 84 GLY A N 1
ATOM 626 C CA . GLY A 1 84 ? 0.972 -1.160 -4.912 1.00 97.12 84 GLY A CA 1
ATOM 627 C C . GLY A 1 84 ? 0.226 -1.108 -6.237 1.00 97.12 84 GLY A C 1
ATOM 628 O O . GLY A 1 84 ? -0.006 -2.139 -6.861 1.00 97.12 84 GLY A O 1
ATOM 629 N N . PHE A 1 85 ? -0.102 0.093 -6.709 1.00 98.25 85 PHE A N 1
ATOM 630 C CA . PHE A 1 85 ? -0.781 0.260 -7.986 1.00 98.25 85 PHE A CA 1
ATOM 631 C C . PHE A 1 85 ? 0.058 -0.291 -9.138 1.00 98.25 85 PHE A C 1
ATOM 633 O O . PHE A 1 85 ? -0.417 -1.119 -9.914 1.00 98.25 85 PHE A O 1
ATOM 640 N N . LEU A 1 86 ? 1.340 0.079 -9.207 1.00 98.31 86 LEU A N 1
ATOM 641 C CA . LEU A 1 86 ? 2.253 -0.459 -10.215 1.00 98.31 86 LEU A CA 1
ATOM 642 C C . LEU A 1 86 ? 2.427 -1.975 -10.078 1.00 98.31 86 LEU A C 1
ATOM 644 O O . LEU A 1 86 ? 2.450 -2.667 -11.092 1.00 98.31 86 LEU A O 1
ATOM 648 N N . ALA A 1 87 ? 2.499 -2.502 -8.853 1.00 97.94 87 ALA A N 1
ATOM 649 C CA . ALA A 1 87 ? 2.555 -3.939 -8.602 1.00 97.94 87 ALA A CA 1
ATOM 650 C C . ALA A 1 87 ? 1.329 -4.665 -9.176 1.00 97.94 87 ALA A C 1
ATOM 652 O O . ALA A 1 87 ? 1.489 -5.681 -9.850 1.00 97.94 87 ALA A O 1
ATOM 653 N N . GLY A 1 88 ? 0.125 -4.123 -8.974 1.00 97.38 88 GLY A N 1
ATOM 654 C CA . GLY A 1 88 ? -1.111 -4.674 -9.528 1.00 97.38 88 GLY A CA 1
ATOM 655 C C . GLY A 1 88 ? -1.182 -4.584 -11.056 1.00 97.38 88 GLY A C 1
ATOM 656 O O . GLY A 1 88 ? -1.526 -5.567 -11.705 1.00 97.38 88 GLY A O 1
ATOM 657 N N . VAL A 1 89 ? -0.760 -3.467 -11.658 1.00 97.81 89 VAL A N 1
ATOM 658 C CA . VAL A 1 89 ? -0.682 -3.351 -13.128 1.00 97.81 89 VAL A CA 1
ATOM 659 C C . VAL A 1 89 ? 0.331 -4.349 -13.707 1.00 97.81 89 VAL A C 1
ATOM 661 O O . VAL A 1 89 ? 0.064 -4.987 -14.723 1.00 97.81 89 VAL A O 1
ATOM 664 N N . ILE A 1 90 ? 1.493 -4.518 -13.067 1.00 97.44 90 ILE A N 1
ATOM 665 C CA . ILE A 1 90 ? 2.503 -5.504 -13.479 1.00 97.44 90 ILE A CA 1
ATOM 666 C C . ILE A 1 90 ? 1.950 -6.926 -13.323 1.00 97.44 90 ILE A C 1
ATOM 668 O O . ILE A 1 90 ? 2.125 -7.747 -14.222 1.00 97.44 90 ILE A O 1
ATOM 672 N N . ARG A 1 91 ? 1.251 -7.229 -12.226 1.00 94.69 91 ARG A N 1
ATOM 673 C CA . ARG A 1 91 ? 0.597 -8.527 -12.007 1.00 94.69 91 ARG A CA 1
ATOM 674 C C . ARG A 1 91 ? -0.347 -8.882 -13.151 1.00 94.69 91 ARG A C 1
ATOM 676 O O . ARG A 1 91 ? -0.252 -9.985 -13.676 1.00 94.69 91 ARG A O 1
ATOM 683 N N . GLU A 1 92 ? -1.202 -7.942 -13.548 1.00 93.88 92 GLU A N 1
ATOM 684 C CA . GLU A 1 92 ? -2.195 -8.139 -14.611 1.00 93.88 92 GLU A CA 1
ATOM 685 C C . GLU A 1 92 ? -1.627 -8.033 -16.029 1.00 93.88 92 GLU A C 1
ATOM 687 O O . GLU A 1 92 ? -2.295 -8.418 -16.989 1.00 93.88 92 GLU A O 1
ATOM 692 N N . SER A 1 93 ? -0.399 -7.531 -16.192 1.00 89.69 93 SER A N 1
ATOM 693 C CA . SER A 1 93 ? 0.279 -7.606 -17.485 1.00 89.69 93 SER A CA 1
ATOM 694 C C . SER A 1 93 ? 0.473 -9.081 -17.844 1.00 89.69 93 SER A C 1
ATOM 696 O O . SER A 1 93 ? 0.990 -9.839 -17.034 1.00 89.69 93 SER A O 1
ATOM 698 N N . GLY A 1 94 ? -0.005 -9.518 -19.009 1.00 87.12 94 GLY A N 1
ATOM 699 C CA . GLY A 1 94 ? -0.163 -10.943 -19.313 1.00 87.12 94 GLY A CA 1
ATOM 700 C C . GLY A 1 94 ? 1.142 -11.748 -19.257 1.00 87.12 94 GLY A C 1
ATOM 701 O O . GLY A 1 94 ? 1.591 -12.243 -18.219 1.00 87.12 94 GLY A O 1
ATOM 702 N N . THR A 1 95 ? 1.754 -11.939 -20.415 1.00 93.62 95 THR A N 1
ATOM 703 C CA . THR A 1 95 ? 2.991 -12.707 -20.572 1.00 93.62 95 THR A CA 1
ATOM 704 C C . THR A 1 95 ? 4.199 -11.992 -19.955 1.00 93.62 95 THR A C 1
ATOM 706 O O . THR A 1 95 ? 4.212 -10.773 -19.778 1.00 93.62 95 THR A O 1
ATOM 709 N N . ALA A 1 96 ? 5.273 -12.741 -19.684 1.00 93.31 96 ALA A N 1
ATOM 710 C CA . ALA A 1 96 ? 6.540 -12.181 -19.197 1.00 93.31 96 ALA A CA 1
ATOM 711 C C . ALA A 1 96 ? 7.093 -11.066 -20.113 1.00 93.31 96 ALA A C 1
ATOM 713 O O . ALA A 1 96 ? 7.617 -10.061 -19.634 1.00 93.31 96 ALA A O 1
ATOM 714 N N . ALA A 1 97 ? 6.930 -11.216 -21.432 1.00 95.38 97 ALA A N 1
ATOM 715 C CA . ALA A 1 97 ? 7.359 -10.226 -22.419 1.00 95.38 97 ALA A CA 1
ATOM 716 C C . ALA A 1 97 ? 6.530 -8.931 -22.359 1.00 95.38 97 ALA A C 1
ATOM 718 O O . ALA A 1 97 ? 7.063 -7.841 -22.565 1.00 95.38 97 ALA A O 1
ATOM 719 N N . GLU A 1 98 ? 5.232 -9.025 -22.063 1.00 95.25 98 GLU A N 1
ATOM 720 C CA . GLU A 1 98 ? 4.369 -7.852 -21.893 1.00 95.25 98 GLU A CA 1
ATOM 721 C C . GLU A 1 98 ? 4.710 -7.091 -20.611 1.00 95.25 98 GLU A C 1
ATOM 723 O O . GLU A 1 98 ? 4.815 -5.864 -20.654 1.00 95.25 98 GLU A O 1
ATOM 728 N N . ALA A 1 99 ? 4.970 -7.809 -19.514 1.00 96.50 99 ALA A N 1
ATOM 729 C CA . ALA A 1 99 ? 5.444 -7.226 -18.260 1.00 96.50 99 ALA A CA 1
ATOM 730 C C . ALA A 1 99 ? 6.779 -6.489 -18.449 1.00 96.50 99 ALA A C 1
ATOM 732 O O . ALA A 1 99 ? 6.926 -5.332 -18.052 1.00 96.50 99 ALA A O 1
ATOM 733 N N . GLU A 1 100 ? 7.740 -7.125 -19.124 1.00 96.88 100 GLU A N 1
ATOM 734 C CA . GLU A 1 100 ? 9.025 -6.514 -19.466 1.00 96.88 100 GLU A CA 1
ATOM 735 C C . GLU A 1 100 ? 8.839 -5.271 -20.340 1.00 96.88 100 GLU A C 1
ATOM 737 O O . GLU A 1 100 ? 9.378 -4.211 -20.028 1.00 96.88 100 GLU A O 1
ATOM 742 N N . LYS A 1 101 ? 8.029 -5.350 -21.401 1.00 97.31 101 LYS A N 1
ATOM 743 C CA . LYS A 1 101 ? 7.755 -4.204 -22.277 1.00 97.31 101 LYS A CA 1
ATOM 744 C C . LYS A 1 101 ? 7.103 -3.046 -21.521 1.00 97.31 101 LYS A C 1
ATOM 746 O O . LYS A 1 101 ? 7.423 -1.889 -21.796 1.00 97.31 101 LYS A O 1
ATOM 751 N N . LEU A 1 102 ? 6.193 -3.337 -20.593 1.00 97.56 102 LEU A N 1
ATOM 752 C CA . LEU A 1 102 ? 5.542 -2.338 -19.753 1.00 97.56 102 LEU A CA 1
ATOM 753 C C . LEU A 1 102 ? 6.558 -1.638 -18.842 1.00 97.56 102 LEU A C 1
ATOM 755 O O . LEU A 1 102 ? 6.684 -0.414 -18.902 1.00 97.56 102 LEU A O 1
ATOM 759 N N . VAL A 1 103 ? 7.316 -2.404 -18.051 1.00 97.50 103 VAL A N 1
ATOM 760 C CA . VAL A 1 103 ? 8.335 -1.863 -17.135 1.00 97.50 103 VAL A CA 1
ATOM 761 C C . VAL A 1 103 ? 9.416 -1.110 -17.912 1.00 97.50 103 VAL A C 1
ATOM 763 O O . VAL A 1 103 ? 9.851 -0.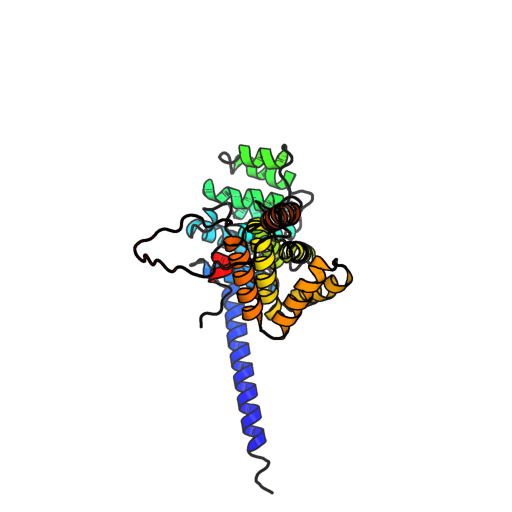037 -17.501 1.00 97.50 103 VAL A O 1
ATOM 766 N N . ALA A 1 104 ? 9.816 -1.604 -19.085 1.00 97.88 104 ALA A N 1
ATOM 767 C CA . ALA A 1 104 ? 10.845 -0.969 -19.899 1.00 97.88 104 ALA A CA 1
ATOM 768 C C . ALA A 1 104 ? 10.488 0.463 -20.322 1.00 97.88 104 ALA A C 1
ATOM 770 O O . ALA A 1 104 ? 11.399 1.293 -20.391 1.00 97.88 104 ALA A O 1
ATOM 771 N N . LYS A 1 105 ? 9.199 0.747 -20.564 1.00 98.06 105 LYS A N 1
ATOM 772 C CA . LYS A 1 105 ? 8.677 2.079 -20.924 1.00 98.06 105 LYS A CA 1
ATOM 773 C C . LYS A 1 105 ? 8.652 3.068 -19.755 1.00 98.06 105 LYS A C 1
ATOM 775 O O . LYS A 1 105 ? 8.579 4.271 -19.987 1.00 98.06 105 LYS A O 1
ATOM 780 N N . MET A 1 106 ? 8.712 2.580 -18.516 1.00 97.25 106 MET A N 1
ATOM 781 C CA . MET A 1 106 ? 8.780 3.430 -17.322 1.00 97.25 106 MET A CA 1
ATOM 782 C C . MET A 1 106 ? 10.173 4.044 -17.128 1.00 97.25 106 MET A C 1
ATOM 784 O O . MET A 1 106 ? 10.330 4.932 -16.307 1.00 97.25 106 MET A O 1
ATOM 788 N N . PHE A 1 107 ? 11.182 3.602 -17.885 1.00 96.19 107 PHE A N 1
ATOM 789 C CA . PHE A 1 107 ? 12.527 4.179 -17.884 1.00 96.19 107 PHE A CA 1
ATOM 790 C C . PHE A 1 107 ? 12.713 5.229 -18.994 1.00 96.19 107 PHE A C 1
ATOM 792 O O . PHE A 1 107 ? 12.066 5.121 -20.038 1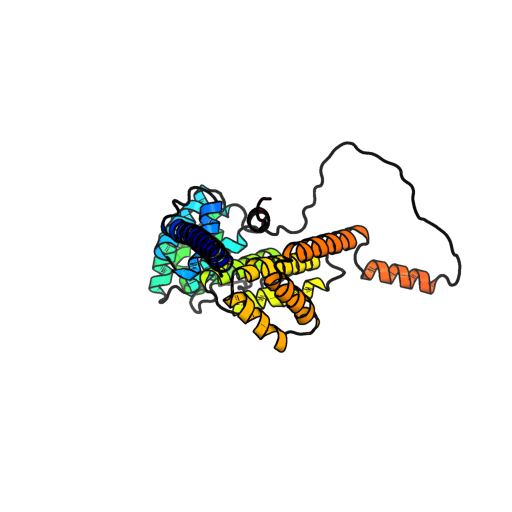.00 96.19 107 PHE A O 1
ATOM 799 N N . PRO A 1 108 ? 13.666 6.171 -18.833 1.00 95.19 108 PRO A N 1
ATOM 800 C CA . PRO A 1 108 ? 14.572 6.331 -17.686 1.00 95.19 108 PRO A CA 1
ATOM 801 C C . PRO A 1 108 ? 13.893 6.983 -16.470 1.00 95.19 108 PRO A C 1
ATOM 803 O O . PRO A 1 108 ? 13.020 7.823 -16.634 1.00 95.19 108 PRO A O 1
ATOM 806 N N . LEU A 1 109 ? 14.337 6.626 -15.261 1.00 94.19 109 LEU A N 1
ATOM 807 C CA . LEU A 1 109 ? 13.962 7.298 -14.010 1.00 94.19 109 LEU A CA 1
ATOM 808 C C . LEU A 1 109 ? 15.216 7.763 -13.265 1.00 94.19 109 LEU A C 1
ATOM 810 O O . LEU A 1 109 ? 16.231 7.050 -13.314 1.00 94.19 109 LEU A O 1
ATOM 814 N N . PRO A 1 110 ? 15.158 8.892 -12.534 1.00 93.62 110 PRO A N 1
ATOM 815 C CA . PRO A 1 110 ? 16.202 9.271 -11.591 1.00 93.62 110 PRO A CA 1
ATOM 816 C C . PRO A 1 110 ? 16.496 8.131 -10.605 1.00 93.62 110 PRO A C 1
ATOM 818 O O . PRO A 1 110 ? 15.574 7.411 -10.218 1.00 93.62 110 PRO A O 1
ATOM 821 N N . PRO A 1 111 ? 17.749 7.956 -10.140 1.00 91.81 111 PRO A N 1
ATOM 822 C CA . PRO A 1 111 ? 18.088 6.886 -9.205 1.00 91.81 111 PRO A CA 1
ATOM 823 C C . PRO A 1 111 ? 17.182 6.834 -7.969 1.00 91.81 111 PRO A C 1
ATOM 825 O O . PRO A 1 111 ? 16.807 5.743 -7.544 1.00 91.81 111 PRO A O 1
ATOM 828 N N . GLY A 1 112 ? 16.811 7.991 -7.400 1.00 89.81 112 GLY A N 1
ATOM 829 C CA . GLY A 1 112 ? 15.851 8.113 -6.288 1.00 89.81 112 GLY A CA 1
ATOM 830 C C . GLY A 1 112 ? 14.574 7.313 -6.534 1.00 89.81 112 GLY A C 1
ATOM 831 O O . GLY A 1 112 ? 14.256 6.394 -5.781 1.00 89.81 112 GLY A O 1
ATOM 832 N N . ASP A 1 113 ? 13.956 7.575 -7.677 1.00 94.38 113 ASP A N 1
ATOM 833 C CA . ASP A 1 113 ? 12.617 7.107 -8.026 1.00 94.38 113 ASP A CA 1
ATOM 834 C C . ASP A 1 113 ? 12.584 5.641 -8.461 1.00 94.38 113 ASP A C 1
ATOM 836 O O . ASP A 1 113 ? 11.555 4.980 -8.359 1.00 94.38 113 ASP A O 1
ATOM 840 N N . GLN A 1 114 ? 13.718 5.081 -8.890 1.00 94.94 114 GLN A N 1
ATOM 841 C CA . GLN A 1 114 ? 13.824 3.674 -9.305 1.00 94.94 114 GLN A CA 1
ATOM 842 C C . GLN A 1 114 ? 13.404 2.682 -8.206 1.00 94.94 114 GLN A C 1
ATOM 844 O O . GLN A 1 114 ? 13.000 1.558 -8.512 1.00 94.94 114 GLN A O 1
ATOM 849 N N . VAL A 1 115 ? 13.456 3.088 -6.929 1.00 93.50 115 VAL A N 1
ATOM 850 C CA . VAL A 1 115 ? 13.008 2.265 -5.793 1.00 93.50 115 VAL A CA 1
ATOM 851 C C . VAL A 1 115 ? 11.544 1.842 -5.949 1.00 93.50 115 VAL A C 1
ATOM 853 O O . VAL A 1 115 ? 11.215 0.705 -5.602 1.00 93.50 115 VAL A O 1
ATOM 856 N N . VAL A 1 116 ? 10.688 2.699 -6.524 1.00 95.50 116 VAL A N 1
ATOM 857 C CA . VAL A 1 116 ? 9.268 2.379 -6.736 1.00 95.50 116 VAL A CA 1
ATOM 858 C C . VAL A 1 116 ? 9.103 1.164 -7.647 1.00 95.50 116 VAL A C 1
ATOM 860 O O . VAL A 1 116 ? 8.315 0.275 -7.339 1.00 95.50 116 VAL A O 1
ATOM 863 N N . LEU A 1 117 ? 9.894 1.073 -8.725 1.00 95.62 117 LEU A N 1
ATOM 864 C CA . LEU A 1 117 ? 9.811 -0.024 -9.692 1.00 95.62 117 LEU A CA 1
ATOM 865 C C . LEU A 1 117 ? 10.362 -1.324 -9.113 1.00 95.62 117 LEU A C 1
ATOM 867 O O . LEU A 1 117 ? 9.785 -2.384 -9.336 1.00 95.62 117 LEU A O 1
ATOM 871 N N . ILE A 1 118 ? 11.443 -1.251 -8.331 1.00 94.94 118 ILE A N 1
ATOM 872 C CA . ILE A 1 118 ? 12.013 -2.425 -7.657 1.00 94.94 118 ILE A CA 1
ATOM 873 C C . ILE A 1 118 ? 10.977 -3.035 -6.708 1.00 94.94 118 ILE A C 1
ATOM 875 O O . ILE A 1 118 ? 10.702 -4.233 -6.784 1.00 94.94 118 ILE A O 1
ATOM 879 N N . LYS A 1 119 ? 10.366 -2.203 -5.853 1.00 95.12 119 LYS A N 1
ATOM 880 C CA . LYS A 1 119 ? 9.318 -2.642 -4.925 1.00 95.12 119 LYS A CA 1
ATOM 881 C C . LYS A 1 119 ? 8.072 -3.133 -5.673 1.00 95.12 119 LYS A C 1
ATOM 883 O O . LYS A 1 119 ? 7.549 -4.187 -5.334 1.00 95.12 119 LYS A O 1
ATOM 888 N N . ALA A 1 120 ? 7.628 -2.427 -6.714 1.00 96.81 120 ALA A N 1
ATOM 889 C CA . ALA A 1 120 ? 6.451 -2.812 -7.492 1.00 96.81 120 ALA A CA 1
ATOM 890 C C . ALA A 1 120 ? 6.619 -4.179 -8.173 1.00 96.81 120 ALA A C 1
ATOM 892 O O . ALA A 1 120 ? 5.712 -5.006 -8.125 1.00 96.81 120 ALA A O 1
ATOM 893 N N . ILE A 1 121 ? 7.794 -4.463 -8.750 1.00 96.06 121 ILE A N 1
ATOM 894 C CA . ILE A 1 121 ? 8.095 -5.786 -9.312 1.00 96.06 121 ILE A CA 1
ATOM 895 C C . ILE A 1 121 ? 8.063 -6.846 -8.204 1.00 96.06 121 ILE A C 1
ATOM 897 O O . ILE A 1 121 ? 7.364 -7.848 -8.356 1.00 96.06 121 ILE A O 1
ATOM 901 N N . ALA A 1 122 ? 8.754 -6.617 -7.081 1.00 94.38 122 ALA A N 1
ATOM 902 C CA . ALA A 1 122 ? 8.805 -7.564 -5.961 1.00 94.38 122 ALA A CA 1
ATOM 903 C C . ALA A 1 122 ? 7.422 -7.868 -5.357 1.00 94.38 122 ALA A C 1
ATOM 905 O O . ALA A 1 122 ? 7.154 -9.000 -4.957 1.00 94.38 122 ALA A O 1
ATOM 906 N N . TYR A 1 123 ? 6.536 -6.871 -5.301 1.00 95.62 123 TYR A N 1
ATOM 907 C CA . TYR A 1 123 ? 5.202 -6.991 -4.707 1.00 95.62 123 TYR A CA 1
ATOM 908 C C . TYR A 1 123 ? 4.098 -7.306 -5.720 1.00 95.62 123 TYR A C 1
ATOM 910 O O . TYR A 1 123 ? 2.941 -7.410 -5.329 1.00 95.62 123 TYR A O 1
ATOM 918 N N . SER A 1 124 ? 4.432 -7.503 -7.001 1.00 94.69 124 SER A N 1
ATOM 919 C CA . SER A 1 124 ? 3.464 -7.910 -8.033 1.00 94.69 124 SER A CA 1
ATOM 920 C C . SER A 1 124 ? 2.899 -9.318 -7.813 1.00 94.69 124 SER A C 1
ATOM 922 O O . SER A 1 124 ? 1.890 -9.682 -8.411 1.00 94.69 124 SER A O 1
ATOM 924 N N . GLU A 1 125 ? 3.555 -10.121 -6.965 1.00 90.88 125 GLU A N 1
ATOM 925 C CA . GLU A 1 125 ? 3.236 -11.531 -6.692 1.00 90.88 125 GLU A CA 1
ATOM 926 C C . GLU A 1 125 ? 3.228 -12.425 -7.947 1.00 90.88 125 GLU A C 1
ATOM 928 O O . GLU A 1 125 ? 2.702 -13.537 -7.927 1.00 90.88 125 GLU A O 1
ATOM 933 N N . ARG A 1 126 ? 3.836 -11.978 -9.051 1.00 92.44 126 ARG A N 1
ATOM 934 C CA . ARG A 1 126 ? 4.012 -12.818 -10.238 1.00 92.44 126 ARG A CA 1
ATOM 935 C C . ARG A 1 126 ? 5.005 -13.936 -9.962 1.00 92.44 126 ARG A C 1
ATOM 937 O O . ARG A 1 126 ? 6.065 -13.689 -9.396 1.00 92.44 126 ARG A O 1
ATOM 944 N N . ALA A 1 127 ? 4.750 -15.138 -10.469 1.00 91.50 127 ALA A N 1
ATOM 945 C CA . ALA A 1 127 ? 5.684 -16.258 -10.320 1.00 91.50 127 ALA A CA 1
ATOM 946 C C . ALA A 1 127 ? 7.096 -15.953 -10.877 1.00 91.50 127 ALA A C 1
ATOM 948 O O . ALA A 1 127 ? 8.093 -16.447 -10.355 1.00 91.50 127 ALA A O 1
ATOM 949 N N . ASP A 1 128 ? 7.190 -15.107 -11.907 1.00 93.44 128 ASP A N 1
ATOM 950 C CA . ASP A 1 128 ? 8.425 -14.730 -12.601 1.00 93.44 128 ASP A CA 1
ATOM 951 C C . ASP A 1 128 ? 9.034 -13.393 -12.131 1.00 93.44 128 ASP A C 1
ATOM 953 O O . ASP A 1 128 ? 9.973 -12.905 -12.764 1.00 93.44 128 ASP A O 1
ATOM 957 N N . TRP A 1 129 ? 8.568 -12.791 -11.024 1.00 93.50 129 TRP A N 1
ATOM 958 C CA . TRP A 1 129 ? 8.997 -11.440 -10.621 1.00 93.50 129 TRP A CA 1
ATOM 959 C C . TRP A 1 129 ? 10.519 -11.301 -10.457 1.00 93.50 129 TRP A C 1
ATOM 961 O O . TRP A 1 129 ? 11.088 -10.269 -10.814 1.00 93.50 129 TRP A O 1
ATOM 971 N N . ARG A 1 130 ? 11.206 -12.346 -9.969 1.00 93.38 130 ARG A N 1
ATOM 972 C CA . ARG A 1 130 ? 12.676 -12.361 -9.834 1.00 93.38 130 ARG A CA 1
ATOM 973 C C . ARG A 1 130 ? 13.360 -12.306 -11.197 1.00 93.38 130 ARG A C 1
ATOM 975 O O . ARG A 1 130 ? 14.295 -11.531 -11.386 1.00 93.38 130 ARG A O 1
ATOM 982 N N . ALA A 1 131 ? 12.871 -13.095 -12.154 1.00 94.75 131 ALA A N 1
ATOM 983 C CA . ALA A 1 131 ? 13.374 -13.094 -13.524 1.00 94.75 131 ALA A CA 1
ATOM 984 C C . ALA A 1 131 ? 13.124 -11.743 -14.208 1.00 94.75 131 ALA A C 1
ATOM 986 O O . ALA A 1 131 ? 14.014 -11.226 -14.881 1.00 94.75 131 ALA A O 1
ATOM 987 N N . LEU A 1 132 ? 11.955 -11.139 -13.977 1.00 95.88 132 LEU A N 1
ATOM 988 C CA . LEU A 1 132 ? 11.640 -9.795 -14.452 1.00 95.88 132 LEU A CA 1
ATOM 989 C C . LEU A 1 132 ? 12.590 -8.748 -13.850 1.00 95.88 132 LEU A C 1
ATOM 991 O O . LEU A 1 132 ? 13.155 -7.945 -14.587 1.00 95.88 132 LEU A O 1
ATOM 995 N N . MET A 1 133 ? 12.826 -8.782 -12.535 1.00 95.31 133 MET A N 1
ATOM 996 C CA . MET A 1 133 ? 13.727 -7.850 -11.846 1.00 95.31 133 MET A CA 1
ATOM 997 C C . MET A 1 133 ? 15.163 -7.929 -12.382 1.00 95.31 133 MET A C 1
ATOM 999 O O . MET A 1 133 ? 15.786 -6.890 -12.611 1.00 95.31 133 MET A O 1
ATOM 1003 N N . MET A 1 134 ? 15.672 -9.139 -12.643 1.00 94.56 134 MET A N 1
ATOM 1004 C CA . MET A 1 134 ? 17.027 -9.340 -13.171 1.00 94.56 134 MET A CA 1
ATOM 1005 C C . MET A 1 134 ? 17.258 -8.648 -14.524 1.00 94.56 134 MET A C 1
ATOM 1007 O O . MET A 1 134 ? 18.349 -8.137 -14.766 1.00 94.56 134 MET A O 1
ATOM 1011 N N . ARG A 1 135 ? 16.230 -8.548 -15.379 1.00 95.50 135 ARG A N 1
ATOM 1012 C CA . ARG A 1 135 ? 16.324 -7.894 -16.702 1.00 95.50 135 ARG A CA 1
ATOM 1013 C C . ARG A 1 135 ? 16.598 -6.392 -16.624 1.00 95.50 135 ARG A C 1
ATOM 1015 O O . ARG A 1 135 ? 17.104 -5.810 -17.579 1.00 95.50 135 ARG A O 1
ATOM 1022 N N . PHE A 1 136 ? 16.285 -5.759 -15.493 1.00 94.88 136 PHE A N 1
ATOM 1023 C CA . PHE A 1 136 ? 16.421 -4.313 -15.315 1.00 94.88 136 PHE A CA 1
ATOM 1024 C C . PHE A 1 136 ? 17.592 -3.897 -14.414 1.00 94.88 136 PHE A C 1
ATOM 1026 O O . PHE A 1 136 ? 17.807 -2.698 -14.241 1.00 94.88 136 PHE A O 1
ATOM 1033 N N . VAL A 1 137 ? 18.384 -4.841 -13.886 1.00 92.69 137 VAL A N 1
ATOM 1034 C CA . VAL A 1 137 ? 19.518 -4.554 -12.978 1.00 92.69 137 VAL A CA 1
ATOM 1035 C C . VAL A 1 137 ? 20.501 -3.558 -13.595 1.00 92.69 137 VAL A C 1
ATOM 1037 O O . VAL A 1 137 ? 20.865 -2.570 -12.957 1.00 92.69 137 VAL A O 1
ATOM 1040 N N . GLU A 1 138 ? 20.886 -3.765 -14.855 1.00 93.12 138 GLU A N 1
ATOM 1041 C CA . GLU A 1 138 ? 21.862 -2.899 -15.533 1.00 93.12 138 GLU A CA 1
ATOM 1042 C C . GLU A 1 138 ? 21.306 -1.509 -15.879 1.00 93.12 138 GLU A C 1
ATOM 1044 O O . GLU A 1 138 ? 22.071 -0.577 -16.110 1.00 93.12 138 GLU A O 1
ATOM 1049 N N . ARG A 1 139 ? 19.978 -1.318 -15.840 1.00 93.94 139 ARG A N 1
ATOM 1050 C CA . ARG A 1 139 ? 19.347 0.009 -15.971 1.00 93.94 139 ARG A CA 1
ATOM 1051 C C . ARG A 1 139 ? 19.280 0.764 -14.638 1.00 93.94 139 ARG A C 1
ATOM 1053 O O . ARG A 1 139 ? 18.949 1.947 -14.632 1.00 93.94 139 ARG A O 1
ATOM 1060 N N . MET A 1 140 ? 19.595 0.099 -13.523 1.00 94.62 140 MET A N 1
ATOM 1061 C CA . MET A 1 140 ? 19.530 0.641 -12.162 1.00 94.62 140 MET A CA 1
ATOM 1062 C C . MET A 1 140 ? 20.836 0.396 -11.376 1.00 94.62 140 MET A C 1
ATOM 1064 O O . MET A 1 140 ? 20.803 -0.154 -10.269 1.00 94.62 140 MET A O 1
ATOM 1068 N N . PRO A 1 141 ? 22.014 0.806 -11.892 1.00 93.88 141 PRO A N 1
ATOM 1069 C CA . PRO A 1 141 ? 23.298 0.486 -11.264 1.00 93.88 141 PRO A CA 1
ATOM 1070 C C . PRO A 1 141 ? 23.418 1.033 -9.832 1.00 93.88 141 PRO A C 1
ATOM 1072 O O . PRO A 1 141 ? 23.950 0.362 -8.952 1.00 93.88 141 PRO A O 1
ATOM 1075 N N . ALA A 1 142 ? 22.829 2.201 -9.555 1.00 94.00 142 ALA A N 1
ATOM 1076 C CA . ALA A 1 142 ? 22.792 2.812 -8.222 1.00 94.00 142 ALA A CA 1
ATOM 1077 C C . ALA A 1 142 ? 21.875 2.083 -7.213 1.00 94.00 142 ALA A C 1
ATOM 1079 O O . ALA A 1 142 ? 21.759 2.504 -6.058 1.00 94.00 142 ALA A O 1
ATOM 1080 N N . ARG A 1 143 ? 21.178 1.021 -7.639 1.00 93.81 143 ARG A N 1
ATOM 1081 C CA . ARG A 1 143 ? 20.234 0.245 -6.822 1.00 93.81 143 ARG A CA 1
ATOM 1082 C C . ARG A 1 143 ? 20.565 -1.244 -6.752 1.00 93.81 143 ARG A C 1
ATOM 1084 O O . ARG A 1 143 ? 19.774 -1.989 -6.176 1.00 93.81 143 ARG A O 1
ATOM 1091 N N . LYS A 1 144 ? 21.737 -1.675 -7.244 1.00 91.44 144 LYS A N 1
ATOM 1092 C CA . LYS A 1 144 ? 22.170 -3.088 -7.208 1.00 91.44 144 LYS A CA 1
ATOM 1093 C C . LYS A 1 144 ? 22.042 -3.706 -5.810 1.00 91.44 144 LYS A C 1
ATOM 1095 O O . LYS A 1 144 ? 21.424 -4.752 -5.681 1.00 91.44 144 LYS A O 1
ATOM 1100 N N . VAL A 1 145 ? 22.465 -2.997 -4.759 1.00 91.62 145 VAL A N 1
ATOM 1101 C CA . VAL A 1 145 ? 22.356 -3.471 -3.361 1.00 91.62 145 VAL A CA 1
ATOM 1102 C C . VAL A 1 145 ? 20.906 -3.750 -2.938 1.00 91.62 145 VAL A C 1
ATOM 1104 O O . VAL A 1 145 ? 20.624 -4.760 -2.294 1.00 91.62 145 VAL A O 1
ATOM 1107 N N . LEU A 1 146 ? 19.964 -2.871 -3.299 1.00 91.12 146 LEU A N 1
ATOM 1108 C CA . LEU A 1 146 ? 18.548 -3.068 -2.973 1.00 91.12 146 LEU A CA 1
ATOM 1109 C C . LEU A 1 146 ? 17.959 -4.245 -3.760 1.00 91.12 146 LEU A C 1
ATOM 1111 O O . LEU A 1 146 ? 17.220 -5.051 -3.200 1.00 91.12 146 LEU A O 1
ATOM 1115 N N . ILE A 1 147 ? 18.308 -4.356 -5.042 1.00 92.44 147 ILE A N 1
ATOM 1116 C CA . ILE A 1 147 ? 17.872 -5.452 -5.912 1.00 92.44 147 ILE A CA 1
ATOM 1117 C C . ILE A 1 147 ? 18.385 -6.795 -5.378 1.00 92.44 147 ILE A C 1
ATOM 1119 O O . ILE A 1 147 ? 17.605 -7.726 -5.202 1.00 92.44 147 ILE A O 1
ATOM 1123 N N . GLU A 1 148 ? 19.668 -6.884 -5.034 1.00 90.75 148 GLU A N 1
ATOM 1124 C CA . GLU A 1 148 ? 20.275 -8.080 -4.440 1.00 90.75 148 GLU A CA 1
ATOM 1125 C C . GLU A 1 148 ? 19.601 -8.482 -3.127 1.00 90.75 148 GLU A C 1
ATOM 1127 O O . GLU A 1 148 ? 19.423 -9.672 -2.864 1.00 90.75 148 GLU A O 1
ATOM 1132 N N 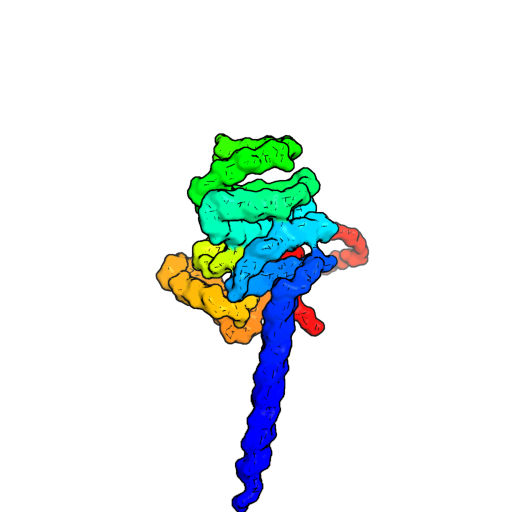. ARG A 1 149 ? 19.177 -7.507 -2.311 1.00 89.38 149 ARG A N 1
ATOM 1133 C CA . ARG A 1 149 ? 18.434 -7.785 -1.078 1.00 89.38 149 ARG A CA 1
ATOM 1134 C C . ARG A 1 149 ? 17.120 -8.513 -1.372 1.00 89.38 149 ARG A C 1
ATOM 1136 O O . ARG A 1 149 ? 16.829 -9.501 -0.701 1.00 89.38 149 ARG A O 1
ATOM 1143 N N . PHE A 1 150 ? 16.368 -8.069 -2.380 1.00 88.38 150 PHE A N 1
ATOM 1144 C CA . PHE A 1 150 ? 15.149 -8.754 -2.821 1.00 88.38 150 PHE A CA 1
ATOM 1145 C C . PHE A 1 150 ? 15.428 -10.122 -3.447 1.00 88.38 150 PHE A C 1
ATOM 1147 O O . PHE A 1 150 ? 14.710 -11.079 -3.168 1.00 88.38 150 PHE A O 1
ATOM 1154 N N . LEU A 1 151 ? 16.469 -10.239 -4.272 1.00 86.44 151 LEU A N 1
ATOM 1155 C CA . LEU A 1 151 ? 16.761 -11.484 -4.980 1.00 86.44 151 LEU A CA 1
ATOM 1156 C C . LEU A 1 151 ? 17.294 -12.592 -4.060 1.00 86.44 151 LEU A C 1
ATOM 1158 O O . LEU A 1 151 ? 16.912 -13.746 -4.246 1.00 86.44 151 LEU A O 1
ATOM 1162 N N . TYR A 1 152 ? 18.141 -12.255 -3.080 1.00 81.56 152 TYR A N 1
ATOM 1163 C CA . TYR A 1 152 ? 18.972 -13.246 -2.382 1.00 81.56 152 TYR A CA 1
ATOM 1164 C C . TYR A 1 152 ? 18.889 -13.233 -0.853 1.00 81.56 152 TYR A C 1
ATOM 1166 O O . TYR A 1 152 ? 19.288 -14.213 -0.232 1.00 81.56 152 TYR A O 1
ATOM 1174 N N . ARG A 1 153 ? 18.422 -12.149 -0.216 1.00 65.69 153 ARG A N 1
ATOM 1175 C CA . ARG A 1 153 ? 18.497 -11.989 1.254 1.00 65.69 153 ARG A CA 1
ATOM 1176 C C . ARG A 1 153 ? 17.150 -12.094 1.964 1.00 65.69 153 ARG A C 1
ATOM 1178 O O . ARG A 1 153 ? 16.967 -11.463 3.000 1.00 65.69 153 ARG A O 1
ATOM 1185 N N . ASP A 1 154 ? 16.233 -12.870 1.393 1.00 62.56 154 ASP A N 1
ATOM 1186 C CA . ASP A 1 154 ? 14.899 -13.123 1.950 1.00 62.56 154 ASP A CA 1
ATOM 1187 C C . ASP A 1 154 ? 14.161 -11.829 2.341 1.00 62.56 154 ASP A C 1
ATOM 1189 O O . ASP A 1 154 ? 13.511 -11.734 3.381 1.00 62.56 154 ASP A O 1
ATOM 1193 N N . ALA A 1 155 ? 14.312 -10.768 1.533 1.00 62.19 155 ALA A N 1
ATOM 1194 C CA . ALA A 1 155 ? 13.496 -9.582 1.742 1.00 62.19 155 ALA A CA 1
ATOM 1195 C C . ALA A 1 155 ? 12.034 -9.994 1.593 1.00 62.19 155 ALA A C 1
ATOM 1197 O O . ALA A 1 155 ? 11.656 -10.541 0.553 1.00 62.19 155 ALA A O 1
ATOM 1198 N N . SER A 1 156 ? 11.238 -9.709 2.624 1.00 66.50 156 SER A N 1
ATOM 1199 C CA . SER A 1 156 ? 9.812 -9.988 2.629 1.00 66.50 156 SER A CA 1
ATOM 1200 C C . SER A 1 156 ? 9.183 -9.532 1.316 1.00 66.50 156 SER A C 1
ATOM 1202 O O . SER A 1 156 ? 9.219 -8.345 0.971 1.00 66.50 156 SER A O 1
ATOM 1204 N N . GLY A 1 157 ? 8.592 -10.485 0.594 1.00 75.31 157 GLY A N 1
ATOM 1205 C CA . GLY A 1 157 ? 7.591 -10.174 -0.415 1.00 75.31 157 GLY A CA 1
ATOM 1206 C C . GLY A 1 157 ? 6.382 -9.495 0.234 1.00 75.31 157 GLY A C 1
ATOM 1207 O O . GLY A 1 157 ? 6.383 -9.182 1.427 1.00 75.31 157 GLY A O 1
ATOM 1208 N N . LEU A 1 158 ? 5.319 -9.295 -0.542 1.00 84.31 158 LEU A N 1
ATOM 1209 C CA . LEU A 1 158 ? 4.113 -8.615 -0.061 1.00 84.31 158 LEU A CA 1
ATOM 1210 C C . LEU A 1 158 ? 3.563 -9.211 1.253 1.00 84.31 158 LEU A C 1
ATOM 1212 O O . LEU A 1 158 ? 3.124 -8.473 2.133 1.00 84.31 158 LEU A O 1
ATOM 1216 N N . GLU A 1 159 ? 3.652 -10.532 1.416 1.00 81.25 159 GLU A N 1
ATOM 1217 C CA . GLU A 1 159 ? 3.156 -11.263 2.589 1.00 81.25 159 GLU A CA 1
ATOM 1218 C C . GLU A 1 159 ? 3.807 -10.836 3.913 1.00 81.25 159 GLU A C 1
ATOM 1220 O O . GLU A 1 159 ? 3.139 -10.804 4.943 1.00 81.25 159 GLU A O 1
ATOM 1225 N N . GLY A 1 160 ? 5.087 -10.453 3.900 1.00 84.00 160 GLY A N 1
ATOM 1226 C CA . GLY A 1 160 ? 5.817 -10.084 5.116 1.00 84.00 160 GLY A CA 1
ATOM 1227 C C . GLY A 1 160 ? 5.810 -8.585 5.429 1.00 84.00 160 GLY A C 1
ATOM 1228 O O . GLY A 1 160 ? 6.562 -8.159 6.303 1.00 84.00 160 GLY A O 1
ATOM 1229 N N . LEU A 1 161 ? 5.014 -7.772 4.720 1.00 88.44 161 LEU A N 1
ATOM 1230 C CA . LEU A 1 161 ? 4.960 -6.320 4.939 1.00 88.44 161 LEU A CA 1
ATOM 1231 C C . LEU A 1 161 ? 4.044 -5.902 6.092 1.00 88.44 161 LEU A C 1
ATOM 1233 O O . LEU A 1 161 ? 4.207 -4.802 6.614 1.00 88.44 161 LEU A O 1
ATOM 1237 N N . MET A 1 162 ? 3.076 -6.721 6.501 1.00 91.19 162 MET A N 1
ATOM 1238 C CA . MET A 1 162 ? 2.111 -6.326 7.533 1.00 91.19 162 MET A CA 1
ATOM 1239 C C . MET A 1 162 ? 2.703 -6.494 8.942 1.00 91.19 162 MET A C 1
ATOM 1241 O O . MET A 1 162 ? 2.375 -7.426 9.672 1.00 91.19 162 MET A O 1
ATOM 1245 N N . THR A 1 163 ? 3.605 -5.585 9.314 1.00 90.38 163 THR A N 1
ATOM 1246 C CA . THR A 1 163 ? 4.256 -5.524 10.633 1.00 90.38 163 THR A CA 1
ATOM 1247 C C . THR A 1 163 ? 3.958 -4.196 11.319 1.00 90.38 163 THR A C 1
ATOM 1249 O O . THR A 1 163 ? 3.451 -3.276 10.689 1.00 90.38 163 THR A O 1
ATOM 1252 N N . GLU A 1 164 ? 4.293 -4.057 12.600 1.00 86.75 164 GLU A N 1
ATOM 1253 C CA . GLU A 1 164 ? 4.107 -2.787 13.315 1.00 86.75 164 GLU A CA 1
ATOM 1254 C C . GLU A 1 164 ? 4.850 -1.621 12.646 1.00 86.75 164 GLU A C 1
ATOM 1256 O O . GLU A 1 164 ? 4.310 -0.529 12.569 1.00 86.75 164 GLU A O 1
ATOM 1261 N N . THR A 1 165 ? 6.039 -1.855 12.088 1.00 87.44 165 THR A N 1
ATOM 1262 C CA . THR A 1 165 ? 6.850 -0.795 11.465 1.00 87.44 165 THR A CA 1
ATOM 1263 C C . THR A 1 165 ? 6.474 -0.532 10.009 1.00 87.44 165 THR A C 1
ATOM 1265 O O . THR A 1 165 ? 6.573 0.591 9.534 1.00 87.44 165 THR A O 1
ATOM 1268 N N . THR A 1 166 ? 6.062 -1.564 9.273 1.00 89.56 166 THR A N 1
ATOM 1269 C CA . THR A 1 166 ? 5.790 -1.463 7.827 1.00 89.56 166 THR A CA 1
ATOM 1270 C C . THR A 1 166 ? 4.301 -1.509 7.491 1.00 89.56 166 THR A C 1
ATOM 1272 O O . THR A 1 166 ? 3.943 -1.463 6.319 1.00 89.56 166 THR A O 1
ATOM 1275 N N . GLY A 1 167 ? 3.423 -1.602 8.492 1.00 89.75 167 GLY A N 1
ATOM 1276 C CA . GLY A 1 167 ? 1.991 -1.833 8.312 1.00 89.75 167 GLY A CA 1
ATOM 1277 C C . GLY A 1 167 ? 1.269 -0.681 7.619 1.00 89.75 167 GLY A C 1
ATOM 1278 O O . GLY A 1 167 ? 0.418 -0.943 6.776 1.00 89.75 167 GLY A O 1
ATOM 1279 N N . ALA A 1 168 ? 1.646 0.572 7.893 1.00 90.12 168 ALA A N 1
ATOM 1280 C CA . ALA A 1 168 ? 1.116 1.737 7.179 1.00 90.12 168 ALA A CA 1
ATOM 1281 C C . ALA A 1 168 ? 1.393 1.632 5.669 1.00 90.12 168 ALA A C 1
ATOM 1283 O O . ALA A 1 168 ? 0.467 1.579 4.858 1.00 90.12 168 ALA A O 1
ATOM 1284 N N . PHE A 1 169 ? 2.668 1.463 5.310 1.00 91.69 169 PHE A N 1
ATOM 1285 C CA . PHE A 1 169 ? 3.099 1.226 3.934 1.00 91.69 169 PHE A CA 1
ATOM 1286 C C . PHE A 1 169 ? 2.411 -0.006 3.319 1.00 91.69 169 PHE A C 1
ATOM 1288 O O . PHE A 1 169 ? 1.981 0.031 2.169 1.00 91.69 169 PHE A O 1
ATOM 1295 N N . ALA A 1 170 ? 2.260 -1.096 4.075 1.00 94.25 170 ALA A N 1
ATOM 1296 C CA . ALA A 1 170 ? 1.623 -2.326 3.608 1.00 94.25 170 ALA A CA 1
ATOM 1297 C C . ALA A 1 170 ? 0.131 -2.150 3.300 1.00 94.25 170 ALA A C 1
ATOM 1299 O O . ALA A 1 170 ? -0.358 -2.717 2.320 1.00 94.25 170 ALA A O 1
ATOM 1300 N N . VAL A 1 171 ? -0.599 -1.385 4.118 1.00 94.94 171 VAL A N 1
ATOM 1301 C CA . VAL A 1 171 ? -2.003 -1.037 3.857 1.00 94.94 171 VAL A CA 1
ATOM 1302 C C . VAL A 1 171 ? -2.103 -0.257 2.548 1.00 94.94 171 VAL A C 1
ATOM 1304 O O . VAL A 1 171 ? -2.896 -0.632 1.685 1.00 94.94 171 VAL A O 1
ATOM 1307 N N . ASP A 1 172 ? -1.249 0.747 2.353 1.00 95.31 172 ASP A N 1
ATOM 1308 C CA . ASP A 1 172 ? -1.238 1.549 1.128 1.00 95.31 172 ASP A CA 1
ATOM 1309 C C . ASP A 1 172 ? -0.864 0.718 -0.110 1.00 95.31 172 ASP A C 1
ATOM 1311 O O . ASP A 1 172 ? -1.506 0.845 -1.154 1.00 95.31 172 ASP A O 1
ATOM 1315 N N . VAL A 1 173 ? 0.106 -0.199 0.001 1.00 96.62 173 VAL A N 1
ATOM 1316 C CA . VAL A 1 173 ? 0.442 -1.145 -1.079 1.00 96.62 173 VAL A CA 1
ATOM 1317 C C . VAL A 1 173 ? -0.761 -2.017 -1.440 1.00 96.62 173 VAL A C 1
ATOM 1319 O O . VAL A 1 173 ? -1.072 -2.173 -2.619 1.00 96.62 173 VAL A O 1
ATOM 1322 N N . ASN A 1 174 ? -1.481 -2.561 -0.457 1.00 97.50 174 ASN A N 1
ATOM 1323 C CA . ASN A 1 174 ? -2.666 -3.371 -0.747 1.00 97.50 174 ASN A CA 1
ATOM 1324 C C . ASN A 1 174 ? -3.807 -2.538 -1.353 1.00 97.50 174 ASN A C 1
ATOM 1326 O O . ASN A 1 174 ? -4.498 -3.040 -2.239 1.00 97.50 174 ASN A O 1
ATOM 1330 N N . TRP A 1 175 ? -3.972 -1.271 -0.959 1.00 97.12 175 TRP A N 1
ATOM 1331 C CA . TRP A 1 175 ? -4.918 -0.364 -1.616 1.00 97.12 175 TRP A CA 1
ATOM 1332 C C . TRP A 1 175 ? -4.544 -0.118 -3.071 1.00 97.12 175 TRP A C 1
ATOM 1334 O O . TRP A 1 175 ? -5.398 -0.224 -3.945 1.00 97.12 175 TRP A O 1
ATOM 1344 N N . GLY A 1 176 ? -3.266 0.146 -3.344 1.00 96.69 176 GLY A N 1
ATOM 1345 C CA . GLY A 1 176 ? -2.769 0.310 -4.704 1.00 96.69 176 GLY A CA 1
ATOM 1346 C C . GLY A 1 176 ? -3.044 -0.922 -5.570 1.00 96.69 176 GLY A C 1
ATOM 1347 O O . GLY A 1 176 ? -3.594 -0.788 -6.661 1.00 96.69 176 GLY A O 1
ATOM 1348 N N . ILE A 1 177 ? -2.733 -2.127 -5.071 1.00 97.50 177 ILE A N 1
ATOM 1349 C CA . ILE A 1 177 ? -3.005 -3.373 -5.807 1.00 97.50 177 ILE A CA 1
ATOM 1350 C C . ILE A 1 177 ? -4.511 -3.524 -6.035 1.00 97.50 177 ILE A C 1
ATOM 1352 O O . ILE A 1 177 ? -4.923 -3.804 -7.157 1.00 97.50 177 ILE A O 1
ATOM 1356 N N . TYR A 1 178 ? -5.338 -3.278 -5.013 1.00 96.88 178 TYR A N 1
ATOM 1357 C CA . TYR A 1 178 ? -6.792 -3.318 -5.152 1.00 96.88 178 TYR A CA 1
ATOM 1358 C C . TYR A 1 178 ? -7.294 -2.343 -6.226 1.00 96.88 178 TYR A C 1
ATOM 1360 O O . TYR A 1 178 ? -8.084 -2.742 -7.073 1.00 96.88 178 TYR A O 1
ATOM 1368 N N . PHE A 1 179 ? -6.806 -1.099 -6.258 1.00 96.00 179 PHE A N 1
ATOM 1369 C CA . PHE A 1 179 ? -7.183 -0.108 -7.273 1.00 96.00 179 PHE A CA 1
ATOM 1370 C C . PHE A 1 179 ? -6.682 -0.430 -8.679 1.00 96.00 179 PHE A C 1
ATOM 1372 O O . PHE A 1 179 ? -7.220 0.108 -9.640 1.00 96.00 179 PHE A O 1
ATOM 1379 N N . ALA A 1 180 ? -5.679 -1.291 -8.827 1.00 96.75 180 ALA A N 1
ATOM 1380 C CA . ALA A 1 180 ? -5.265 -1.783 -10.133 1.00 96.75 180 ALA A CA 1
ATOM 1381 C C . ALA A 1 180 ? -6.132 -2.968 -10.590 1.00 96.75 180 ALA A C 1
ATOM 1383 O O . ALA A 1 180 ? -6.565 -3.002 -11.741 1.00 96.75 180 ALA A O 1
ATOM 1384 N N . THR A 1 181 ? -6.413 -3.920 -9.692 1.00 95.75 181 THR A N 1
ATOM 1385 C CA . THR A 1 181 ? -6.924 -5.244 -10.081 1.00 95.75 181 THR A CA 1
ATOM 1386 C C . THR A 1 181 ? -8.395 -5.484 -9.748 1.00 95.75 181 THR A C 1
ATOM 1388 O O . THR A 1 181 ? -9.108 -6.145 -10.501 1.00 95.75 181 THR A O 1
ATOM 1391 N N . GLY A 1 182 ? -8.878 -4.941 -8.628 1.00 95.12 182 GLY A N 1
ATOM 1392 C CA . GLY A 1 182 ? -10.176 -5.279 -8.038 1.00 95.12 182 GLY A CA 1
ATOM 1393 C C . GLY A 1 182 ? -10.225 -6.661 -7.381 1.00 95.12 182 GLY A C 1
ATOM 1394 O O . GLY A 1 182 ? -11.302 -7.122 -7.010 1.00 95.12 182 GLY A O 1
ATOM 1395 N N . GLU A 1 183 ? -9.088 -7.349 -7.246 1.00 95.00 183 GLU A N 1
ATOM 1396 C CA . GLU A 1 183 ? -9.040 -8.670 -6.624 1.00 95.00 183 GLU A CA 1
ATOM 1397 C C . GLU A 1 183 ? -9.397 -8.613 -5.132 1.00 95.00 183 GLU A C 1
ATOM 1399 O O . GLU A 1 183 ? -9.101 -7.651 -4.423 1.00 95.00 183 GLU A O 1
ATOM 1404 N N . ALA A 1 184 ? -9.977 -9.698 -4.614 1.00 96.50 184 ALA A N 1
ATOM 1405 C CA . ALA A 1 184 ? -10.361 -9.767 -3.208 1.00 96.50 184 ALA A CA 1
ATOM 1406 C C . ALA A 1 184 ? -9.158 -9.845 -2.251 1.00 96.50 184 ALA A C 1
ATOM 1408 O O . ALA A 1 184 ? -9.244 -9.347 -1.131 1.00 96.50 184 ALA A O 1
ATOM 1409 N N . ALA A 1 185 ? -8.041 -10.456 -2.660 1.00 95.38 185 ALA A N 1
ATOM 1410 C CA . ALA A 1 185 ? -6.920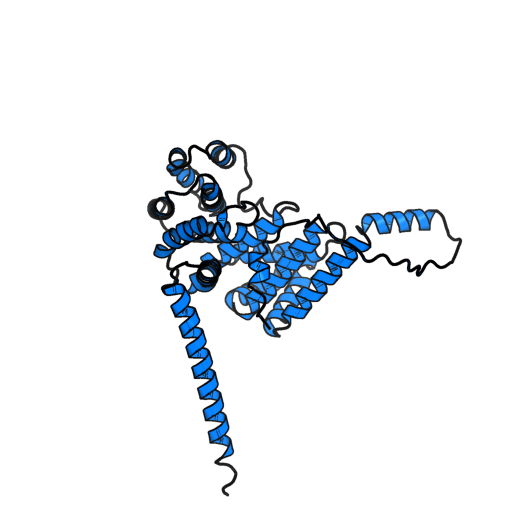 -10.745 -1.762 1.00 95.38 185 ALA A CA 1
ATOM 1411 C C . ALA A 1 185 ? -6.282 -9.489 -1.118 1.00 95.38 185 ALA A C 1
ATOM 1413 O O . ALA A 1 185 ? -6.111 -9.485 0.105 1.00 95.38 185 ALA A O 1
ATOM 1414 N N . PRO A 1 186 ? -5.989 -8.393 -1.849 1.00 96.75 186 PRO A N 1
ATOM 1415 C CA . PRO A 1 186 ? -5.501 -7.160 -1.226 1.00 96.75 186 PRO A CA 1
ATOM 1416 C C . PRO A 1 186 ? -6.506 -6.550 -0.238 1.00 96.75 186 PRO A C 1
ATOM 1418 O O . PRO A 1 186 ? -6.131 -6.169 0.871 1.00 96.75 186 PRO A O 1
ATOM 1421 N N . ALA A 1 187 ? -7.799 -6.533 -0.584 1.00 97.38 187 ALA A N 1
ATOM 1422 C CA . ALA A 1 187 ? -8.850 -6.054 0.315 1.00 97.38 187 ALA A CA 1
ATOM 1423 C C . ALA A 1 187 ? -8.950 -6.915 1.587 1.00 97.38 187 ALA A C 1
ATOM 1425 O O . ALA A 1 187 ? -9.071 -6.383 2.688 1.00 97.38 187 ALA A O 1
ATOM 1426 N N . GLN A 1 188 ? -8.827 -8.240 1.466 1.00 97.06 188 GLN A N 1
ATOM 1427 C CA . GLN A 1 188 ? -8.809 -9.164 2.604 1.00 97.06 188 GLN A CA 1
ATOM 1428 C C . GLN A 1 188 ? -7.632 -8.903 3.549 1.00 97.06 188 GLN A C 1
ATOM 1430 O O . GLN A 1 188 ? -7.811 -8.941 4.766 1.00 97.06 188 GLN A O 1
ATOM 1435 N N . ARG A 1 189 ? -6.445 -8.588 3.013 1.00 96.38 189 ARG A N 1
ATOM 1436 C CA . ARG A 1 189 ? -5.271 -8.218 3.821 1.00 96.38 189 ARG A CA 1
ATOM 1437 C C . ARG A 1 189 ? -5.508 -6.923 4.603 1.00 96.38 189 ARG A C 1
ATOM 1439 O O . ARG A 1 189 ? -5.178 -6.880 5.782 1.00 96.38 189 ARG A O 1
ATOM 1446 N N . ILE A 1 190 ? -6.144 -5.915 3.996 1.00 97.81 190 ILE A N 1
ATOM 1447 C CA . ILE A 1 190 ? -6.522 -4.668 4.691 1.00 97.81 190 ILE A CA 1
ATOM 1448 C C . ILE A 1 190 ? -7.594 -4.939 5.762 1.00 97.81 190 ILE A C 1
ATOM 1450 O O . ILE A 1 190 ? -7.512 -4.417 6.873 1.00 97.81 190 ILE A O 1
ATOM 1454 N N . ILE A 1 191 ? -8.583 -5.790 5.462 1.00 98.38 191 ILE A N 1
ATOM 1455 C CA . ILE A 1 191 ? -9.618 -6.212 6.420 1.00 98.38 191 ILE A CA 1
ATOM 1456 C C . ILE A 1 191 ? -8.991 -6.924 7.626 1.00 98.38 191 ILE A C 1
ATOM 1458 O O . ILE A 1 191 ? -9.390 -6.666 8.759 1.00 98.38 191 ILE A O 1
ATOM 1462 N N . ALA A 1 192 ? -7.985 -7.778 7.423 1.00 96.81 192 ALA A N 1
ATOM 1463 C CA . ALA A 1 192 ? -7.298 -8.459 8.520 1.00 96.81 192 ALA A CA 1
ATOM 1464 C C . ALA A 1 192 ? -6.620 -7.472 9.494 1.00 96.81 192 ALA A C 1
ATOM 1466 O O . ALA A 1 192 ? -6.616 -7.703 10.706 1.00 96.81 192 ALA A O 1
ATOM 1467 N N . THR A 1 193 ? -6.128 -6.330 8.999 1.00 96.88 193 THR A N 1
ATOM 1468 C CA . THR A 1 193 ? -5.533 -5.258 9.818 1.00 96.88 193 THR A CA 1
ATOM 1469 C C . THR A 1 193 ? -6.533 -4.623 10.792 1.00 96.88 193 THR A C 1
ATOM 1471 O O . THR A 1 193 ? -6.126 -4.028 11.790 1.00 96.88 193 THR A O 1
ATOM 1474 N N . LEU A 1 194 ? -7.847 -4.805 10.598 1.00 97.88 194 LEU A N 1
ATOM 1475 C CA . LEU A 1 194 ? -8.857 -4.358 11.564 1.00 97.88 194 LEU A CA 1
ATOM 1476 C C . LEU A 1 194 ? -8.681 -4.991 12.950 1.00 97.88 194 LEU A C 1
ATOM 1478 O O . LEU A 1 194 ? -9.103 -4.389 13.938 1.00 97.88 194 LEU A O 1
ATOM 1482 N N . ALA A 1 195 ? -8.015 -6.147 13.053 1.00 97.31 195 ALA A N 1
ATOM 1483 C CA . ALA A 1 195 ? -7.661 -6.743 14.340 1.00 97.31 195 ALA A CA 1
ATOM 1484 C C . ALA A 1 195 ? -6.861 -5.773 15.231 1.00 97.31 195 ALA A C 1
ATOM 1486 O O . ALA A 1 195 ? -7.015 -5.781 16.450 1.00 97.31 195 ALA A O 1
ATOM 1487 N N . TRP A 1 196 ? -6.051 -4.890 14.638 1.00 97.25 196 TRP A N 1
ATOM 1488 C CA . TRP A 1 196 ? -5.225 -3.935 15.378 1.00 97.25 196 TRP A CA 1
ATOM 1489 C C . TRP A 1 196 ? -6.031 -2.791 16.001 1.00 97.25 196 TRP A C 1
ATOM 1491 O O . TRP A 1 196 ? -5.539 -2.114 16.898 1.00 97.25 196 TRP A O 1
ATOM 1501 N N . THR A 1 197 ? -7.301 -2.615 15.620 1.00 96.75 197 THR A N 1
ATOM 1502 C CA . THR A 1 197 ? -8.210 -1.676 16.308 1.00 96.75 197 THR A CA 1
ATOM 1503 C C . THR A 1 197 ? -8.512 -2.100 17.750 1.00 96.75 197 THR A C 1
ATOM 1505 O O . THR A 1 197 ? -8.947 -1.287 18.571 1.00 96.75 197 THR A O 1
ATOM 1508 N N . ALA A 1 198 ? -8.272 -3.371 18.085 1.00 95.50 198 ALA A N 1
ATOM 1509 C CA . ALA A 1 198 ? -8.373 -3.889 19.442 1.00 95.50 198 ALA A CA 1
ATOM 1510 C C . ALA A 1 198 ? -7.083 -3.696 20.257 1.00 95.50 198 ALA A C 1
ATOM 1512 O O . ALA A 1 198 ? -7.111 -3.936 21.461 1.00 95.50 198 ALA A O 1
ATOM 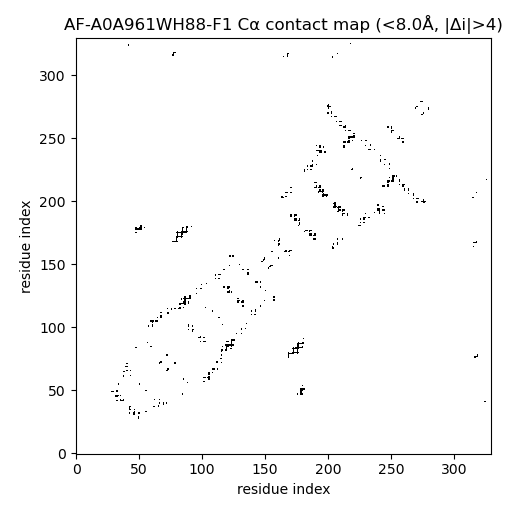1513 N N . ASP A 1 199 ? -5.978 -3.248 19.649 1.00 94.06 199 ASP A N 1
ATOM 1514 C CA . ASP A 1 199 ? -4.727 -3.035 20.374 1.00 94.06 199 ASP A CA 1
ATOM 1515 C C . ASP A 1 199 ? -4.877 -1.871 21.371 1.00 94.06 199 ASP A C 1
ATOM 1517 O O . ASP A 1 199 ? -5.506 -0.843 21.092 1.00 94.06 199 ASP A O 1
ATOM 1521 N N . ARG A 1 200 ? -4.360 -2.072 22.583 1.00 93.31 200 ARG A N 1
ATOM 1522 C CA . ARG A 1 200 ? -4.401 -1.120 23.707 1.00 93.31 200 ARG A CA 1
ATOM 1523 C C . ARG A 1 200 ? -3.009 -0.804 24.245 1.00 93.31 200 ARG A C 1
ATOM 1525 O O . ARG A 1 200 ? -2.877 -0.157 25.282 1.00 93.31 200 ARG A O 1
ATOM 1532 N N . ASN A 1 201 ? -1.972 -1.285 23.569 1.00 92.06 201 ASN A N 1
ATOM 1533 C CA . ASN A 1 201 ? -0.589 -1.226 24.018 1.00 92.06 201 ASN A CA 1
ATOM 1534 C C . ASN A 1 201 ? 0.329 -0.534 23.009 1.00 92.06 201 ASN A C 1
ATOM 1536 O O . ASN A 1 201 ? 1.305 0.091 23.420 1.00 92.06 201 ASN A O 1
ATOM 1540 N N . SER A 1 202 ? 0.006 -0.603 21.718 1.00 93.88 202 SER A N 1
ATOM 1541 C CA . SER A 1 202 ? 0.748 0.037 20.637 1.00 93.88 202 SER A CA 1
ATOM 1542 C C . SER A 1 202 ? -0.085 1.132 19.974 1.00 93.88 202 SER A C 1
ATOM 1544 O O . SER A 1 202 ? -1.120 0.877 19.355 1.00 93.88 202 SER A O 1
ATOM 1546 N N . VAL A 1 203 ? 0.405 2.371 20.081 1.00 91.25 203 VAL A N 1
ATOM 1547 C CA . VAL A 1 203 ? -0.143 3.524 19.351 1.00 91.25 203 VAL A CA 1
ATOM 1548 C C . VAL A 1 203 ? -0.038 3.300 17.844 1.00 91.25 203 VAL A C 1
ATOM 1550 O O . VAL A 1 203 ? -0.958 3.665 17.117 1.00 91.25 203 VAL A O 1
ATOM 1553 N N . GLU A 1 204 ? 1.041 2.668 17.385 1.00 90.00 204 GLU A N 1
ATOM 1554 C CA . GLU A 1 204 ? 1.295 2.412 15.969 1.00 90.00 204 GLU A CA 1
ATOM 1555 C C . GLU A 1 204 ? 0.260 1.440 15.393 1.00 90.00 204 GLU A C 1
ATOM 1557 O O . GLU A 1 204 ? -0.474 1.783 14.464 1.00 90.00 204 GLU A O 1
ATOM 1562 N N . LYS A 1 205 ? 0.091 0.265 16.016 1.00 93.81 205 LYS A N 1
ATOM 1563 C CA . LYS A 1 205 ? -0.915 -0.720 15.590 1.00 93.81 205 LYS A CA 1
ATOM 1564 C C . LYS A 1 205 ? -2.322 -0.141 15.627 1.00 93.81 205 LYS A C 1
ATOM 1566 O O . LYS A 1 205 ? -3.063 -0.283 14.652 1.00 93.81 205 LYS A O 1
ATOM 1571 N N . LEU A 1 206 ? -2.680 0.543 16.717 1.00 94.38 206 LEU A N 1
ATOM 1572 C CA . LEU A 1 206 ? -3.996 1.164 16.844 1.00 94.38 206 LEU A CA 1
ATOM 1573 C C . LEU A 1 206 ? -4.230 2.204 15.740 1.00 94.38 206 LEU A C 1
ATOM 1575 O O . LEU A 1 206 ? -5.323 2.253 15.176 1.00 94.38 206 LEU A O 1
ATOM 1579 N N . THR A 1 207 ? -3.213 2.997 15.398 1.00 91.19 207 THR A N 1
ATOM 1580 C CA . THR A 1 207 ? -3.287 3.999 14.326 1.00 91.19 207 THR A CA 1
ATOM 1581 C C . THR A 1 207 ? -3.485 3.334 12.967 1.00 91.19 207 THR A C 1
ATOM 1583 O O . THR A 1 207 ? -4.445 3.661 12.267 1.00 91.19 207 THR A O 1
ATOM 1586 N N . ILE A 1 208 ? -2.656 2.344 12.626 1.00 92.69 208 ILE A N 1
ATOM 1587 C CA . ILE A 1 208 ? -2.735 1.619 11.351 1.00 92.69 208 ILE A CA 1
ATOM 1588 C C . ILE A 1 208 ? -4.091 0.913 11.205 1.00 92.69 208 ILE A C 1
ATOM 1590 O O . ILE A 1 208 ? -4.772 1.089 10.194 1.00 92.69 208 ILE A O 1
ATOM 1594 N N . GLY A 1 209 ? -4.539 0.178 12.227 1.00 95.81 209 GLY A N 1
ATOM 1595 C CA . GLY A 1 209 ? -5.839 -0.498 12.215 1.00 95.81 209 GLY A CA 1
ATOM 1596 C C . GLY A 1 209 ? -7.013 0.473 12.090 1.00 95.81 209 GLY A C 1
ATOM 1597 O O . GLY A 1 209 ? -7.953 0.229 11.333 1.00 95.81 209 GLY A O 1
ATOM 1598 N N . SER A 1 210 ? -6.956 1.608 12.789 1.00 95.06 210 SER A N 1
ATOM 1599 C CA . SER A 1 210 ? -8.009 2.628 12.739 1.00 95.06 210 SER A CA 1
ATOM 1600 C C . SER A 1 210 ? -8.085 3.332 11.383 1.00 95.06 210 SER A C 1
ATOM 1602 O O . SER A 1 210 ? -9.174 3.649 10.900 1.00 95.06 210 SER A O 1
ATOM 1604 N N . MET A 1 211 ? -6.944 3.550 10.734 1.00 91.00 211 MET A N 1
ATOM 1605 C CA . MET A 1 211 ? -6.880 4.163 9.408 1.00 91.00 211 MET A CA 1
ATOM 1606 C C . MET A 1 211 ? -7.246 3.185 8.295 1.00 91.00 211 MET A C 1
ATOM 1608 O O . MET A 1 211 ? -7.978 3.570 7.383 1.00 91.00 211 MET A O 1
ATOM 1612 N N . ALA A 1 212 ? -6.888 1.905 8.419 1.00 96.31 212 ALA A N 1
ATOM 1613 C CA . ALA A 1 212 ? -7.447 0.846 7.580 1.00 96.31 212 ALA A CA 1
ATOM 1614 C C . ALA A 1 212 ? -8.982 0.822 7.687 1.00 96.31 212 ALA A C 1
ATOM 1616 O O . ALA A 1 212 ? -9.676 0.849 6.675 1.00 96.31 212 ALA A O 1
ATOM 1617 N N . LYS A 1 213 ? -9.530 0.887 8.908 1.00 97.50 213 LYS A N 1
ATOM 1618 C CA . LYS A 1 213 ? -10.981 0.945 9.144 1.00 97.50 213 LYS A CA 1
ATOM 1619 C C . LYS A 1 213 ? -11.651 2.134 8.454 1.00 97.50 213 LYS A C 1
ATOM 1621 O O . LYS A 1 213 ? -12.649 1.966 7.756 1.00 97.50 213 LYS A O 1
ATOM 1626 N N . TRP A 1 214 ? -11.103 3.334 8.625 1.00 93.25 214 TRP A N 1
ATOM 1627 C CA . TRP A 1 214 ? -11.653 4.545 8.018 1.00 93.25 214 TRP A CA 1
ATOM 1628 C C . TRP A 1 214 ? -11.552 4.542 6.484 1.00 93.25 214 TRP A C 1
ATOM 1630 O O . TRP A 1 214 ? -12.524 4.880 5.804 1.00 93.25 214 TRP A O 1
ATOM 1640 N N . THR A 1 215 ? -10.411 4.132 5.924 1.00 94.69 215 THR A N 1
ATOM 1641 C CA . THR A 1 215 ? -10.215 4.068 4.465 1.00 94.69 215 THR A CA 1
ATOM 1642 C C . THR A 1 215 ? -11.083 2.992 3.822 1.00 94.69 215 THR A C 1
ATOM 1644 O O . THR A 1 215 ? -11.650 3.237 2.758 1.00 94.69 215 THR A O 1
ATOM 1647 N N . LEU A 1 216 ? -11.280 1.846 4.484 1.00 97.56 216 LEU A N 1
ATOM 1648 C CA . LEU A 1 216 ? -12.228 0.821 4.051 1.00 97.56 216 LEU A CA 1
ATOM 1649 C C . LEU A 1 216 ? -13.646 1.393 3.972 1.00 97.56 216 LEU A C 1
ATOM 1651 O O . LEU A 1 216 ? -14.265 1.305 2.917 1.00 97.56 216 LEU A O 1
ATOM 1655 N N . ALA A 1 217 ? -14.127 2.039 5.040 1.00 95.62 217 ALA A N 1
ATOM 1656 C CA . ALA A 1 217 ? -15.463 2.636 5.065 1.00 95.62 217 ALA A CA 1
ATOM 1657 C C . ALA A 1 217 ? -15.624 3.711 3.979 1.00 95.62 217 ALA A C 1
ATOM 1659 O O . ALA A 1 217 ? -16.627 3.733 3.274 1.00 95.62 217 ALA A O 1
ATOM 1660 N N . THR A 1 218 ? -14.609 4.561 3.797 1.00 92.56 218 THR A N 1
ATOM 1661 C CA . THR A 1 218 ? -14.620 5.629 2.789 1.00 92.56 218 THR A CA 1
ATOM 1662 C C . THR A 1 218 ? -14.729 5.074 1.371 1.00 92.56 218 THR A C 1
ATOM 1664 O O . THR A 1 218 ? -15.638 5.457 0.634 1.00 92.56 218 THR A O 1
ATOM 1667 N N . ASN A 1 219 ? -13.844 4.151 0.988 1.00 94.12 219 ASN A N 1
ATOM 1668 C CA . ASN A 1 219 ? -13.844 3.572 -0.357 1.00 94.12 219 ASN A CA 1
ATOM 1669 C C . ASN A 1 219 ? -15.103 2.734 -0.610 1.00 94.12 219 ASN A C 1
ATOM 1671 O O . ASN A 1 219 ? -15.713 2.822 -1.677 1.00 94.12 219 ASN A O 1
ATOM 1675 N N . ALA A 1 220 ? -15.557 2.003 0.407 1.00 96.06 220 ALA A N 1
ATOM 1676 C CA . ALA A 1 220 ? -16.764 1.198 0.337 1.00 96.06 220 ALA A CA 1
ATOM 1677 C C . ALA A 1 220 ? -18.039 2.027 0.135 1.00 96.06 220 ALA A C 1
ATOM 1679 O O . ALA A 1 220 ? -19.040 1.449 -0.257 1.00 96.06 220 ALA A O 1
ATOM 1680 N N . THR A 1 221 ? -18.055 3.353 0.330 1.00 94.50 221 THR A N 1
ATOM 1681 C CA . THR A 1 221 ? -19.240 4.167 -0.027 1.00 94.50 221 THR A CA 1
ATOM 1682 C C . THR A 1 221 ? -19.524 4.153 -1.534 1.00 94.50 221 THR A C 1
ATOM 1684 O O . THR A 1 221 ? -20.681 4.161 -1.954 1.00 94.50 221 THR A O 1
ATOM 1687 N N . ARG A 1 222 ? -18.475 4.092 -2.363 1.00 90.75 222 ARG A N 1
ATOM 1688 C CA . ARG A 1 222 ? -18.557 4.225 -3.829 1.00 90.75 222 ARG A CA 1
ATOM 1689 C C . ARG A 1 222 ? -18.249 2.927 -4.567 1.00 90.75 222 ARG A C 1
ATOM 1691 O O . ARG A 1 222 ? -18.720 2.751 -5.683 1.00 90.75 222 ARG A O 1
ATOM 1698 N N . ASP A 1 223 ? -17.522 2.011 -3.936 1.00 94.19 223 ASP A N 1
ATOM 1699 C CA . ASP A 1 223 ? -17.144 0.732 -4.529 1.00 94.19 223 ASP A CA 1
ATOM 1700 C C . ASP A 1 223 ? -18.056 -0.399 -4.025 1.00 94.19 223 ASP A C 1
ATOM 1702 O O . ASP A 1 223 ? -17.970 -0.841 -2.874 1.00 94.19 223 ASP A O 1
ATOM 1706 N N . LYS A 1 224 ? -18.967 -0.855 -4.893 1.00 95.19 224 LYS A N 1
ATOM 1707 C CA . LYS A 1 224 ? -19.874 -1.966 -4.580 1.00 95.19 224 LYS A CA 1
ATOM 1708 C C . LYS A 1 224 ? -19.122 -3.293 -4.459 1.00 95.19 224 LYS A C 1
ATOM 1710 O O . LYS A 1 224 ? -19.445 -4.066 -3.560 1.00 95.19 224 LYS A O 1
ATOM 1715 N N . ASP A 1 225 ? -18.136 -3.544 -5.315 1.00 96.00 225 ASP A N 1
ATOM 1716 C CA . ASP A 1 225 ? -17.385 -4.803 -5.313 1.00 96.00 225 ASP A CA 1
ATOM 1717 C C . ASP A 1 225 ? -16.614 -4.950 -3.999 1.00 96.00 225 ASP A C 1
ATOM 1719 O O . ASP A 1 225 ? -16.632 -6.009 -3.369 1.00 96.00 225 ASP A O 1
ATOM 1723 N N . LEU A 1 226 ? -16.033 -3.847 -3.514 1.00 97.38 226 LEU A N 1
ATOM 1724 C CA . LEU A 1 226 ? -15.393 -3.797 -2.203 1.00 97.38 226 LEU A CA 1
ATOM 1725 C C . LEU A 1 226 ? -16.373 -4.158 -1.079 1.00 97.38 226 LEU A C 1
ATOM 1727 O O . LEU A 1 226 ? -16.038 -4.960 -0.204 1.00 97.38 226 LEU A O 1
ATOM 1731 N N . ARG A 1 227 ? -17.593 -3.599 -1.097 1.00 97.69 227 ARG A N 1
ATOM 1732 C CA . ARG A 1 227 ? -18.632 -3.940 -0.108 1.00 97.69 227 ARG A CA 1
ATOM 1733 C C . ARG A 1 227 ? -19.019 -5.412 -0.173 1.00 97.69 227 ARG A C 1
ATOM 1735 O O . ARG A 1 227 ? -19.214 -6.028 0.874 1.00 97.69 227 ARG A O 1
ATOM 1742 N N . ASP A 1 228 ? -19.127 -5.984 -1.367 1.00 97.75 228 ASP A N 1
ATOM 1743 C CA . ASP A 1 228 ? -19.456 -7.399 -1.535 1.00 97.75 228 ASP A CA 1
ATOM 1744 C C . ASP A 1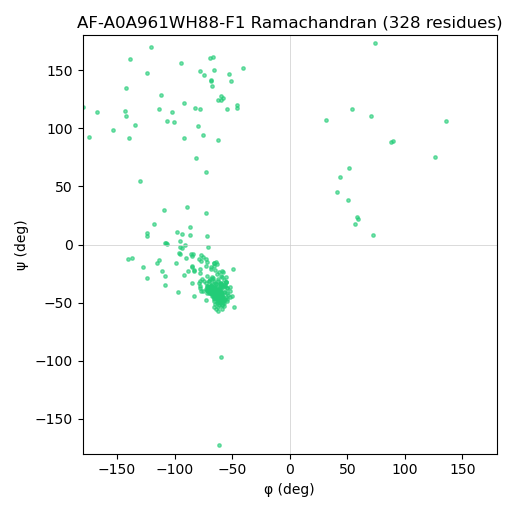 228 ? -18.340 -8.292 -0.961 1.00 97.75 228 ASP A C 1
ATOM 1746 O O . ASP A 1 228 ? -18.629 -9.238 -0.222 1.00 97.75 228 ASP A O 1
ATOM 1750 N N . ILE A 1 229 ? -17.066 -7.943 -1.197 1.00 98.06 229 ILE A N 1
ATOM 1751 C CA . ILE A 1 229 ? -15.910 -8.609 -0.575 1.00 98.06 229 ILE A CA 1
ATOM 1752 C C . ILE A 1 229 ? -16.004 -8.527 0.954 1.00 98.06 229 ILE A C 1
ATOM 1754 O O . ILE A 1 229 ? -15.883 -9.548 1.632 1.00 98.06 229 ILE A O 1
ATOM 1758 N N . MET A 1 230 ? -16.260 -7.341 1.514 1.00 98.19 230 MET A N 1
ATOM 1759 C CA . MET A 1 230 ? -16.398 -7.146 2.964 1.00 98.19 230 MET A CA 1
ATOM 1760 C C . MET A 1 230 ? -17.522 -8.000 3.558 1.00 98.19 230 MET A C 1
ATOM 1762 O O . MET A 1 230 ? -17.319 -8.672 4.569 1.00 98.19 230 MET A O 1
ATOM 1766 N N . LYS A 1 231 ? -18.696 -8.026 2.917 1.00 97.81 231 LYS A N 1
ATOM 1767 C CA . LYS A 1 231 ? -19.836 -8.845 3.350 1.00 97.81 231 LYS A CA 1
ATOM 1768 C C . LYS A 1 231 ? -19.512 -10.334 3.313 1.00 97.81 231 LYS A C 1
ATOM 1770 O O . LYS A 1 231 ? -19.862 -11.047 4.249 1.00 97.81 231 LYS A O 1
ATOM 1775 N N . ALA A 1 232 ? -18.796 -10.801 2.292 1.00 97.12 232 ALA A N 1
ATOM 1776 C CA . ALA A 1 232 ? -18.337 -12.185 2.232 1.00 97.12 232 ALA A CA 1
ATOM 1777 C C . ALA A 1 232 ? -17.368 -12.524 3.384 1.00 97.12 232 ALA A C 1
ATOM 1779 O O . ALA A 1 232 ? -17.455 -13.604 3.970 1.00 97.12 232 ALA A O 1
ATOM 1780 N N . GLN A 1 233 ? -16.487 -11.588 3.759 1.00 97.06 233 GLN A N 1
ATOM 1781 C CA . GLN A 1 233 ? -15.528 -11.771 4.855 1.00 97.06 233 GLN A CA 1
ATOM 1782 C C . GLN A 1 233 ? -16.172 -11.832 6.249 1.00 97.06 233 GLN A C 1
ATOM 1784 O O . GLN A 1 233 ? -15.589 -12.414 7.164 1.00 97.06 233 GLN A O 1
ATOM 1789 N N . MET A 1 234 ? -17.389 -11.312 6.438 1.00 96.31 234 MET A N 1
ATOM 1790 C CA . MET A 1 234 ? -18.081 -11.364 7.737 1.00 96.31 234 MET A CA 1
ATOM 1791 C C . MET A 1 234 ? -18.221 -12.787 8.299 1.00 96.31 234 MET A C 1
ATOM 1793 O O . MET A 1 234 ? -18.159 -12.982 9.516 1.00 96.31 234 MET A O 1
ATOM 1797 N N . ASN A 1 235 ? -18.357 -13.784 7.421 1.00 91.88 235 ASN A N 1
ATOM 1798 C CA . ASN A 1 235 ? -18.574 -15.179 7.807 1.00 91.88 235 ASN A CA 1
ATOM 1799 C C . ASN A 1 235 ? -17.278 -15.945 8.110 1.00 91.88 235 ASN A C 1
ATOM 1801 O O . ASN A 1 235 ? -17.324 -16.978 8.771 1.00 91.88 235 ASN A O 1
ATOM 1805 N N . THR A 1 236 ? -16.127 -15.456 7.647 1.00 93.31 236 THR A N 1
ATOM 1806 C CA . THR A 1 236 ? -14.837 -16.160 7.747 1.00 93.31 236 THR A CA 1
ATOM 1807 C C . THR A 1 236 ? -13.892 -15.522 8.760 1.00 93.31 236 THR A C 1
ATOM 1809 O O . THR A 1 236 ? -13.053 -16.207 9.339 1.00 93.31 236 THR A O 1
ATOM 1812 N N . GLN A 1 237 ? -14.030 -14.219 9.004 1.00 95.00 237 GLN A N 1
ATOM 1813 C CA . GLN A 1 237 ? -13.133 -13.470 9.878 1.00 95.00 237 GLN A CA 1
ATOM 1814 C C . GLN A 1 237 ? -13.377 -13.780 11.366 1.00 95.00 237 GLN A C 1
ATOM 1816 O O . GLN A 1 237 ? -14.528 -13.985 11.766 1.00 95.00 237 GLN A O 1
ATOM 1821 N N . PRO A 1 238 ? -12.336 -13.780 12.222 1.00 96.12 238 PRO A N 1
ATOM 1822 C CA . PRO A 1 238 ? -12.487 -13.944 13.666 1.00 96.12 238 PRO A CA 1
ATOM 1823 C C . PRO A 1 238 ? -13.225 -12.751 14.287 1.00 96.12 238 PRO A C 1
ATOM 1825 O O . PRO A 1 238 ? -13.273 -11.666 13.712 1.00 96.12 238 PRO A O 1
ATOM 1828 N N . ALA A 1 239 ? -13.766 -12.916 15.499 1.00 94.94 239 ALA A N 1
ATOM 1829 C CA . ALA A 1 239 ? -14.587 -11.890 16.157 1.00 94.94 239 ALA A CA 1
ATOM 1830 C C . ALA A 1 239 ? -13.892 -10.516 16.277 1.00 94.94 239 ALA A C 1
ATOM 1832 O O . ALA A 1 239 ? -14.539 -9.486 16.080 1.00 94.94 239 ALA A O 1
ATOM 1833 N N . VAL A 1 240 ? -12.576 -10.510 16.529 1.00 96.50 240 VAL A N 1
ATOM 1834 C CA . VAL A 1 240 ? -11.746 -9.295 16.646 1.00 96.50 240 VAL A CA 1
ATOM 1835 C C . VAL A 1 240 ? -11.682 -8.476 15.348 1.00 96.50 240 VAL A C 1
ATOM 1837 O O . VAL A 1 240 ? -11.513 -7.265 15.402 1.00 96.50 240 VAL A O 1
ATOM 1840 N N . VAL A 1 241 ? -11.881 -9.114 14.191 1.00 98.12 241 VAL A N 1
ATOM 1841 C CA . VAL A 1 241 ? -11.978 -8.457 12.875 1.00 98.12 241 VAL A CA 1
ATOM 1842 C C . VAL A 1 241 ? -13.440 -8.241 12.481 1.00 98.12 241 VAL A C 1
ATOM 1844 O O . VAL A 1 241 ? -13.805 -7.185 11.974 1.00 98.12 241 VAL A O 1
ATOM 1847 N N . ARG A 1 242 ? -14.308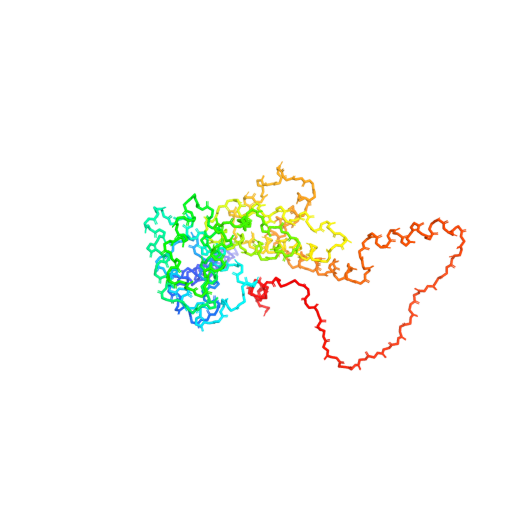 -9.222 12.746 1.00 97.56 242 ARG A N 1
ATOM 1848 C CA . ARG A 1 242 ? -15.715 -9.210 12.333 1.00 97.56 242 ARG A CA 1
ATOM 1849 C C . ARG A 1 242 ? -16.490 -8.027 12.910 1.00 97.56 242 ARG A C 1
ATOM 1851 O O . ARG A 1 242 ? -17.274 -7.416 12.194 1.00 97.56 242 ARG A O 1
ATOM 1858 N N . LYS A 1 243 ? -16.274 -7.690 14.187 1.00 96.75 243 LYS A N 1
ATOM 1859 C CA . LYS A 1 243 ? -16.945 -6.543 14.819 1.00 96.75 243 LYS A CA 1
ATOM 1860 C C . LYS A 1 243 ? -16.579 -5.211 14.141 1.00 96.75 243 LYS A C 1
ATOM 1862 O O . LYS A 1 243 ? -17.493 -4.549 13.655 1.00 96.75 243 LYS A O 1
ATOM 1867 N N . PRO A 1 244 ? -15.294 -4.812 14.041 1.00 97.75 244 PRO A N 1
ATOM 1868 C CA . PRO A 1 244 ? -14.944 -3.580 13.338 1.00 97.75 244 PRO A CA 1
ATOM 1869 C C . PRO A 1 244 ? -15.314 -3.617 11.849 1.00 97.75 244 PRO A C 1
ATOM 1871 O O . PRO A 1 244 ? -15.633 -2.566 11.303 1.00 97.75 244 PRO A O 1
ATOM 1874 N N . LEU A 1 245 ? -15.325 -4.788 11.201 1.00 98.50 245 LEU A N 1
ATOM 1875 C CA . LEU A 1 245 ? -15.781 -4.933 9.816 1.00 98.50 245 LEU A CA 1
ATOM 1876 C C . LEU A 1 245 ? -17.284 -4.649 9.658 1.00 98.50 245 LEU A C 1
ATOM 1878 O O . LEU A 1 245 ? -17.668 -3.973 8.708 1.00 98.50 245 LEU A O 1
ATOM 1882 N N . ALA A 1 246 ? -18.126 -5.095 10.596 1.00 98.19 246 ALA A N 1
ATOM 1883 C CA . ALA A 1 246 ? -19.551 -4.757 10.600 1.00 98.19 246 ALA A CA 1
ATOM 1884 C C . ALA A 1 246 ? -19.766 -3.239 10.662 1.00 98.19 246 ALA A C 1
ATOM 1886 O O . ALA A 1 246 ? -20.531 -2.692 9.876 1.00 98.19 246 ALA A O 1
ATOM 1887 N N . GLU A 1 247 ? -19.032 -2.560 11.548 1.00 97.69 247 GLU A N 1
ATOM 1888 C CA . GLU A 1 247 ? -19.099 -1.102 11.711 1.00 97.69 247 GLU A CA 1
ATOM 1889 C C . GLU A 1 247 ? -18.635 -0.358 10.444 1.00 97.69 247 GLU A C 1
ATOM 1891 O O . GLU A 1 247 ? -19.163 0.701 10.114 1.00 97.69 247 GLU A O 1
ATOM 1896 N N . VAL A 1 248 ? -17.659 -0.913 9.715 1.00 97.88 248 VAL A N 1
ATOM 1897 C CA . VAL A 1 248 ? -17.209 -0.392 8.412 1.00 97.88 248 VAL A CA 1
ATOM 1898 C C . VAL A 1 248 ? -18.305 -0.508 7.359 1.00 97.88 248 VAL A C 1
ATOM 1900 O O . VAL A 1 248 ? -18.564 0.467 6.656 1.00 97.88 248 VAL A O 1
ATOM 1903 N N . ILE A 1 249 ? -18.932 -1.683 7.244 1.00 98.06 249 ILE A N 1
ATOM 1904 C CA . ILE A 1 249 ? -20.006 -1.932 6.274 1.00 98.06 249 ILE A CA 1
ATOM 1905 C C . ILE A 1 249 ? -21.189 -1.008 6.567 1.00 98.06 249 ILE A C 1
ATOM 1907 O O . ILE A 1 249 ? -21.657 -0.323 5.663 1.00 98.06 249 ILE A O 1
ATOM 1911 N N . GLU A 1 250 ? -21.612 -0.935 7.830 1.00 97.75 250 GLU A N 1
ATOM 1912 C CA . GLU A 1 250 ? -22.694 -0.055 8.270 1.00 97.75 250 GLU A CA 1
ATOM 1913 C C . GLU A 1 250 ? -22.391 1.406 7.918 1.00 97.75 250 GLU A C 1
ATOM 1915 O O . GLU A 1 250 ? -23.176 2.038 7.219 1.00 97.75 250 GLU A O 1
ATOM 1920 N N . ALA A 1 251 ? -21.224 1.929 8.312 1.00 96.69 251 ALA A N 1
ATOM 1921 C CA . ALA A 1 251 ? -20.853 3.317 8.035 1.00 96.69 251 ALA A CA 1
ATOM 1922 C C . ALA A 1 251 ? -20.747 3.629 6.534 1.00 96.69 251 ALA A C 1
ATOM 1924 O O . ALA A 1 251 ? -21.009 4.760 6.119 1.00 96.69 251 ALA A O 1
ATOM 1925 N N . ALA A 1 252 ? -20.350 2.652 5.715 1.00 95.56 252 ALA A N 1
ATOM 1926 C CA . ALA A 1 252 ? -20.305 2.805 4.267 1.00 95.56 252 ALA A CA 1
ATOM 1927 C C . ALA A 1 252 ? -21.712 2.865 3.647 1.00 95.56 252 ALA A C 1
ATOM 1929 O O . ALA A 1 252 ? -21.931 3.641 2.719 1.00 95.56 252 ALA A O 1
ATOM 1930 N N . GLU A 1 253 ? -22.659 2.073 4.155 1.00 95.88 253 GLU A N 1
ATOM 1931 C CA . GLU A 1 253 ? -24.045 2.019 3.667 1.00 95.88 253 GLU A CA 1
ATOM 1932 C C . GLU A 1 253 ? -24.898 3.197 4.156 1.00 95.88 253 GLU A C 1
ATOM 1934 O O . GLU A 1 253 ? -25.782 3.655 3.434 1.00 95.88 253 GLU A O 1
ATOM 1939 N N . THR A 1 254 ? -24.610 3.721 5.350 1.00 95.88 254 THR A N 1
ATOM 1940 C CA . THR A 1 254 ? -25.299 4.883 5.935 1.00 95.88 254 THR A CA 1
ATOM 1941 C C . THR A 1 254 ? -24.605 6.215 5.648 1.00 95.88 254 THR A C 1
ATOM 1943 O O . THR A 1 254 ? -25.112 7.267 6.028 1.00 95.88 254 THR A O 1
ATOM 1946 N N . PHE A 1 255 ? -23.453 6.196 4.967 1.00 92.69 255 PHE A N 1
ATOM 1947 C CA . PHE A 1 255 ? -22.600 7.364 4.711 1.00 92.69 255 PHE A CA 1
ATOM 1948 C C . PHE A 1 255 ? -22.095 8.073 5.990 1.00 92.69 255 PHE A C 1
ATOM 1950 O O . PHE A 1 255 ? -21.654 9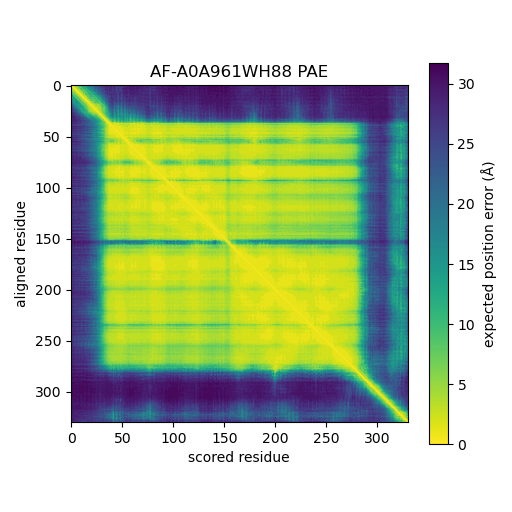.223 5.947 1.00 92.69 255 PHE A O 1
ATOM 1957 N N . GLU A 1 256 ? -22.062 7.380 7.131 1.00 92.88 256 GLU A N 1
ATOM 1958 C CA . GLU A 1 256 ? -21.615 7.905 8.432 1.00 92.88 256 GLU A CA 1
ATOM 1959 C C . GLU A 1 256 ? -20.105 7.739 8.690 1.00 92.88 256 GLU A C 1
ATOM 1961 O O . GLU A 1 256 ? -19.635 7.608 9.823 1.00 92.88 256 GLU A O 1
ATOM 1966 N N . VAL A 1 257 ? -19.291 7.791 7.639 1.00 89.31 257 VAL A N 1
ATOM 1967 C CA . VAL A 1 257 ? -17.837 7.555 7.713 1.00 89.31 257 VAL A CA 1
ATOM 1968 C C . VAL A 1 257 ? -17.115 8.537 8.653 1.00 89.31 257 VAL A C 1
ATOM 1970 O O . VAL A 1 257 ? -16.091 8.206 9.258 1.00 89.31 257 VAL A O 1
ATOM 1973 N N . LYS A 1 258 ? -17.669 9.744 8.843 1.00 90.38 258 LYS A N 1
ATOM 1974 C CA . LYS A 1 258 ? -17.134 10.753 9.773 1.00 90.38 258 LYS A CA 1
ATOM 1975 C C . LYS A 1 258 ? -17.088 10.244 11.219 1.00 90.38 258 LYS A C 1
ATOM 1977 O O . LYS A 1 258 ? -16.144 10.570 11.937 1.00 90.38 258 LYS A O 1
ATOM 1982 N N . ARG A 1 259 ? -18.064 9.427 11.633 1.00 92.06 259 ARG A N 1
ATOM 1983 C CA . ARG A 1 259 ? -18.102 8.830 12.975 1.00 92.06 259 ARG A CA 1
ATOM 1984 C C . ARG A 1 259 ? -16.899 7.915 13.197 1.00 92.06 259 ARG A C 1
ATOM 1986 O O . ARG A 1 259 ? -16.175 8.101 14.168 1.00 92.06 259 ARG A O 1
ATOM 1993 N N . ILE A 1 260 ? -16.611 7.037 12.232 1.00 90.31 260 ILE A N 1
ATOM 1994 C CA . ILE A 1 260 ? -15.454 6.125 12.265 1.00 90.31 260 ILE A CA 1
ATOM 1995 C C . ILE A 1 260 ? -14.140 6.893 12.446 1.00 90.31 260 ILE A C 1
ATOM 1997 O O . ILE A 1 260 ? -13.314 6.513 13.275 1.00 90.31 260 ILE A O 1
ATOM 2001 N N . LYS A 1 261 ? -13.956 7.995 11.706 1.00 86.62 261 LYS A N 1
ATOM 2002 C CA . LYS A 1 261 ? -12.762 8.845 11.827 1.00 86.62 261 LYS A CA 1
ATOM 2003 C C . LYS A 1 261 ? -12.637 9.464 13.223 1.00 86.62 261 LYS A C 1
ATOM 2005 O O . LYS A 1 261 ? -11.550 9.466 13.793 1.00 86.62 261 LYS A O 1
ATOM 2010 N N . ASN A 1 262 ? -13.726 9.998 13.767 1.00 91.44 262 ASN A N 1
ATOM 2011 C CA . ASN A 1 262 ? -13.706 10.663 15.069 1.00 91.44 262 ASN A CA 1
ATOM 2012 C C . ASN A 1 262 ? -13.429 9.677 16.212 1.00 91.44 262 ASN A C 1
ATOM 2014 O O . ASN A 1 262 ? -12.596 9.959 17.072 1.00 91.44 262 ASN A O 1
ATOM 2018 N N . ASP A 1 263 ? -14.079 8.512 16.190 1.00 91.06 263 ASP A N 1
ATOM 2019 C CA . ASP A 1 263 ? -13.882 7.460 17.192 1.00 91.06 263 ASP A CA 1
ATOM 2020 C C . ASP A 1 263 ? -12.432 6.950 17.178 1.00 91.06 263 ASP A C 1
ATOM 2022 O O . ASP A 1 263 ? -11.819 6.774 18.233 1.00 91.06 263 ASP A O 1
ATOM 2026 N N . ALA A 1 264 ? -11.853 6.790 15.983 1.00 87.25 264 ALA A N 1
ATOM 2027 C CA . ALA A 1 264 ? -10.447 6.445 15.794 1.00 87.25 264 ALA A CA 1
ATOM 2028 C C . ALA A 1 264 ? -9.497 7.468 16.433 1.00 87.25 264 ALA A C 1
ATOM 2030 O O . ALA A 1 264 ? -8.623 7.097 17.217 1.00 87.25 264 ALA A O 1
ATOM 2031 N N . LEU A 1 265 ? -9.672 8.758 16.121 1.00 89.81 265 LEU A N 1
ATOM 2032 C CA . LEU A 1 265 ? -8.820 9.823 16.659 1.00 89.81 265 LEU A CA 1
ATOM 2033 C C . LEU A 1 265 ? -8.885 9.873 18.187 1.00 89.81 265 LEU A C 1
ATOM 2035 O O . LEU A 1 265 ? -7.845 9.941 18.839 1.00 89.81 265 LEU A O 1
ATOM 2039 N N . LYS A 1 266 ? -10.090 9.749 18.753 1.00 93.75 266 LYS A N 1
ATOM 2040 C CA . LYS A 1 266 ? -10.294 9.716 20.202 1.00 93.75 266 LYS A CA 1
ATOM 2041 C C . LYS A 1 266 ? -9.583 8.529 20.857 1.00 93.75 266 LYS A C 1
ATOM 2043 O O . LYS A 1 266 ? -8.927 8.712 21.877 1.00 93.75 266 LYS A O 1
ATOM 2048 N N . ALA A 1 267 ? -9.681 7.330 20.280 1.00 90.69 267 ALA A N 1
ATOM 2049 C CA . ALA A 1 267 ? -9.025 6.139 20.823 1.00 90.69 267 ALA A CA 1
ATOM 2050 C C . ALA A 1 267 ? -7.490 6.256 20.798 1.00 90.69 267 ALA A C 1
ATOM 2052 O O . ALA A 1 267 ? -6.818 5.875 21.758 1.00 90.69 267 ALA A O 1
ATOM 2053 N N . ILE A 1 268 ? -6.933 6.815 19.719 1.00 87.62 268 ILE A N 1
ATOM 2054 C CA . ILE A 1 268 ? -5.490 7.051 19.584 1.00 87.62 268 ILE A CA 1
ATOM 2055 C C . ILE A 1 268 ? -5.017 8.095 20.601 1.00 87.62 268 ILE A C 1
ATOM 2057 O O . ILE A 1 268 ? -3.999 7.889 21.261 1.00 87.62 268 ILE A O 1
ATOM 2061 N N . GLU A 1 269 ? -5.742 9.205 20.743 1.00 88.12 269 GLU A N 1
ATOM 2062 C CA . GLU A 1 269 ? -5.423 10.255 21.714 1.00 88.12 269 GLU A CA 1
ATOM 2063 C C . GLU A 1 269 ? -5.496 9.728 23.151 1.00 88.12 269 GLU A C 1
ATOM 2065 O O . GLU A 1 269 ? -4.573 9.943 23.935 1.00 88.12 269 GLU A O 1
ATOM 2070 N N . GLU A 1 270 ? -6.529 8.953 23.480 1.00 90.69 270 GLU A N 1
ATOM 2071 C CA . GLU A 1 270 ? -6.657 8.316 24.787 1.00 90.69 270 GLU A CA 1
ATOM 2072 C C . GLU A 1 270 ? -5.469 7.394 25.095 1.00 90.69 270 GLU A C 1
ATOM 2074 O O . GLU A 1 270 ? -4.917 7.463 26.195 1.00 90.69 270 GLU A O 1
ATOM 2079 N N . LEU A 1 271 ? -5.033 6.572 24.133 1.00 88.81 271 LEU A N 1
ATOM 2080 C CA . LEU A 1 271 ? -3.876 5.695 24.315 1.00 88.81 271 LEU A CA 1
ATOM 2081 C C . LEU A 1 271 ? -2.566 6.485 24.463 1.00 88.81 271 LEU A C 1
ATOM 2083 O O . LEU A 1 271 ? -1.721 6.120 25.280 1.00 88.81 271 LEU A O 1
ATOM 2087 N N . LYS A 1 272 ? -2.399 7.586 23.721 1.00 86.94 272 LYS A N 1
ATOM 2088 C CA . LYS A 1 272 ? -1.240 8.483 23.863 1.00 86.94 272 LYS A CA 1
ATOM 2089 C C . LYS A 1 272 ? -1.196 9.143 25.242 1.00 86.94 272 LYS A C 1
ATOM 2091 O O . LYS A 1 272 ? -0.128 9.203 25.844 1.00 86.94 272 LYS A O 1
ATOM 2096 N N . LEU A 1 273 ? -2.344 9.599 25.747 1.00 89.19 273 LEU A N 1
ATOM 2097 C CA . LEU A 1 273 ? -2.457 10.275 27.041 1.00 89.19 273 LEU A CA 1
ATOM 2098 C C . LEU A 1 273 ? -2.298 9.313 28.223 1.00 89.19 273 LEU A C 1
ATOM 2100 O O . LEU A 1 273 ? -1.557 9.596 29.160 1.00 89.19 273 LEU A O 1
ATOM 2104 N N . LYS A 1 274 ? -3.002 8.177 28.198 1.00 88.19 274 LYS A N 1
ATOM 2105 C CA . LYS A 1 274 ? -3.031 7.216 29.314 1.00 88.19 274 LYS A CA 1
ATOM 2106 C C . LYS A 1 274 ? -1.867 6.223 29.287 1.00 88.19 274 LYS A C 1
ATOM 2108 O O . LYS A 1 274 ? -1.573 5.593 30.301 1.00 88.19 274 LYS A O 1
ATOM 2113 N N . GLY A 1 275 ? -1.212 6.079 28.139 1.00 84.62 275 GLY A N 1
ATOM 2114 C CA . GLY A 1 275 ? -0.197 5.066 27.899 1.00 84.62 275 GLY A CA 1
ATOM 2115 C C . GLY A 1 275 ? -0.770 3.648 27.725 1.00 84.62 275 GLY A C 1
ATOM 2116 O O . GLY A 1 275 ? -1.970 3.416 27.912 1.00 84.62 275 GLY A O 1
ATOM 2117 N N . PRO A 1 276 ? 0.099 2.681 27.372 1.00 88.56 276 PRO A N 1
ATOM 2118 C CA . PRO A 1 276 ? -0.241 1.276 27.186 1.00 88.56 276 PRO A CA 1
ATOM 2119 C C . PRO A 1 276 ? -1.014 0.696 28.366 1.00 88.56 276 PRO A C 1
ATOM 2121 O O . PRO A 1 276 ? -0.697 0.967 29.525 1.00 88.56 276 PRO A O 1
ATOM 2124 N N . GLU A 1 277 ? -2.001 -0.139 28.069 1.00 85.12 277 GLU A N 1
ATOM 2125 C CA . GLU A 1 277 ? -2.784 -0.865 29.068 1.00 85.12 277 GLU A CA 1
ATOM 2126 C C . GLU A 1 277 ? -1.917 -1.677 30.025 1.00 85.12 277 GLU A C 1
ATOM 2128 O O . GLU A 1 277 ? -2.107 -1.560 31.230 1.00 85.12 277 GLU A O 1
ATOM 2133 N N . TRP A 1 278 ? -0.882 -2.365 29.535 1.00 80.81 278 TRP A N 1
ATOM 2134 C CA . TRP A 1 278 ? 0.004 -3.145 30.404 1.00 80.81 278 TRP A CA 1
ATOM 2135 C C . TRP A 1 278 ? 0.634 -2.305 31.525 1.00 80.81 278 TRP A C 1
ATOM 2137 O O . TRP A 1 278 ? 0.776 -2.791 32.642 1.00 80.81 278 TRP A O 1
ATOM 2147 N N . ARG A 1 279 ? 0.958 -1.023 31.279 1.00 77.31 279 ARG A N 1
ATOM 2148 C CA . ARG A 1 279 ? 1.476 -0.127 32.328 1.00 77.31 279 ARG A CA 1
ATOM 2149 C C . ARG A 1 279 ? 0.403 0.242 33.343 1.00 77.31 279 ARG A C 1
ATOM 2151 O O . ARG A 1 279 ? 0.709 0.378 34.522 1.00 77.31 279 ARG A O 1
ATOM 2158 N N . ARG A 1 280 ? -0.839 0.408 32.895 1.00 75.75 280 ARG A N 1
ATOM 2159 C CA . ARG A 1 280 ? -1.980 0.749 33.753 1.00 75.75 280 ARG A CA 1
ATOM 2160 C C . ARG A 1 280 ? -2.377 -0.432 34.630 1.00 75.75 280 ARG A C 1
ATOM 2162 O O . ARG A 1 280 ? -2.603 -0.239 35.818 1.00 75.75 280 ARG A O 1
ATOM 2169 N N . ASP A 1 281 ? -2.345 -1.638 34.077 1.00 66.75 281 ASP A N 1
ATOM 2170 C CA . ASP A 1 281 ? -2.611 -2.872 34.809 1.00 66.75 281 ASP A CA 1
ATOM 2171 C C . ASP A 1 281 ? -1.491 -3.191 35.800 1.00 66.75 281 ASP A C 1
ATOM 2173 O O . ASP A 1 281 ? -1.781 -3.579 36.924 1.00 66.75 281 ASP A O 1
ATOM 2177 N N . THR A 1 282 ? -0.212 -2.978 35.460 1.00 60.72 282 THR A N 1
ATOM 2178 C CA . THR A 1 282 ? 0.884 -3.132 36.437 1.00 60.72 282 THR A CA 1
ATOM 2179 C C . THR A 1 282 ? 0.791 -2.107 37.566 1.00 60.72 282 THR A C 1
ATOM 2181 O O . THR A 1 282 ? 1.047 -2.459 38.714 1.00 60.72 282 THR A O 1
ATOM 2184 N N . VAL A 1 283 ? 0.391 -0.861 37.283 1.00 59.38 283 VAL A N 1
ATOM 2185 C CA . VAL A 1 283 ? 0.107 0.135 38.332 1.00 59.38 283 VAL A CA 1
ATOM 2186 C C . VAL A 1 283 ? -1.080 -0.315 39.184 1.00 59.38 283 VAL A C 1
ATOM 2188 O O . VAL A 1 283 ? -0.997 -0.250 40.407 1.00 59.38 283 VAL A O 1
ATOM 2191 N N . TRP A 1 284 ? -2.132 -0.856 38.566 1.00 52.97 284 TRP A N 1
ATOM 2192 C CA . TRP A 1 284 ? -3.290 -1.390 39.278 1.00 52.97 284 TRP A CA 1
ATOM 2193 C C . TRP A 1 284 ? -2.944 -2.609 40.140 1.00 52.97 284 TRP A C 1
ATOM 2195 O O . TRP A 1 284 ? -3.333 -2.628 41.295 1.00 52.97 284 TRP A O 1
ATOM 2205 N N . TRP A 1 285 ? -2.173 -3.587 39.656 1.00 48.78 285 TRP A N 1
ATOM 2206 C CA . TRP A 1 285 ? -1.741 -4.756 40.437 1.00 48.78 285 TRP A CA 1
ATOM 2207 C C . TRP A 1 285 ? -0.676 -4.405 41.486 1.00 48.78 285 TRP A C 1
ATOM 2209 O O . TRP A 1 285 ? -0.678 -4.973 42.575 1.00 48.78 285 TRP A O 1
ATOM 2219 N N . GLY A 1 286 ? 0.200 -3.439 41.199 1.00 52.75 286 GLY A N 1
ATOM 2220 C CA . GLY A 1 286 ? 1.158 -2.888 42.159 1.00 52.75 286 GLY A CA 1
ATOM 2221 C C . GLY A 1 286 ? 0.476 -2.112 43.289 1.00 52.75 286 GLY A C 1
ATOM 2222 O O . GLY A 1 286 ? 0.884 -2.237 44.439 1.00 52.75 286 GLY A O 1
ATOM 2223 N N . GLN A 1 287 ? -0.604 -1.378 42.990 1.00 49.78 287 GLN A N 1
ATOM 2224 C CA . GLN A 1 287 ? -1.454 -0.721 43.992 1.00 49.78 287 GLN A CA 1
ATOM 2225 C C . GLN A 1 287 ? -2.403 -1.707 44.692 1.00 49.78 287 GLN A C 1
ATOM 2227 O O . GLN A 1 287 ? -2.547 -1.648 45.908 1.00 49.78 287 GLN A O 1
ATOM 2232 N N . ALA A 1 288 ? -3.003 -2.665 43.984 1.00 47.38 288 ALA A N 1
ATOM 2233 C CA . ALA A 1 288 ? -3.895 -3.673 44.561 1.00 47.38 288 ALA A CA 1
ATOM 2234 C C . ALA A 1 288 ? -3.148 -4.649 45.485 1.00 47.38 288 ALA A C 1
ATOM 2236 O O . ALA A 1 288 ? -3.720 -5.129 46.460 1.00 47.38 288 ALA A O 1
ATOM 2237 N N . GLY A 1 289 ? -1.860 -4.899 45.224 1.00 43.94 289 GLY A N 1
ATOM 2238 C CA . GLY A 1 289 ? -0.975 -5.640 46.123 1.00 43.94 289 GLY A CA 1
ATOM 2239 C C . GLY A 1 289 ? -0.476 -4.834 47.328 1.00 43.94 289 GLY A C 1
ATOM 2240 O O . GLY A 1 289 ? 0.040 -5.435 48.267 1.00 43.94 289 GLY A O 1
ATOM 2241 N N . GLN A 1 290 ? -0.625 -3.502 47.330 1.00 44.69 290 GLN A N 1
ATOM 2242 C CA . GLN A 1 290 ? -0.117 -2.640 48.403 1.00 44.69 290 GLN A CA 1
ATOM 2243 C C . GLN A 1 290 ? -1.182 -1.903 49.218 1.00 44.69 290 GLN A C 1
ATOM 2245 O O . GLN A 1 290 ? -0.858 -1.480 50.325 1.00 44.69 290 GLN A O 1
ATOM 2250 N N . THR A 1 291 ? -2.440 -1.784 48.780 1.00 40.34 291 THR A N 1
ATOM 2251 C CA . THR A 1 291 ? -3.392 -0.944 49.521 1.00 40.34 291 THR A CA 1
ATOM 2252 C C . THR A 1 291 ? -4.869 -1.338 49.379 1.00 40.34 291 THR A C 1
ATOM 2254 O O . THR A 1 291 ? -5.608 -0.837 48.539 1.00 40.34 291 THR A O 1
ATOM 2257 N N . LEU A 1 292 ? -5.347 -2.074 50.393 1.00 39.97 292 LEU A N 1
ATOM 2258 C CA . LEU A 1 292 ? -6.682 -1.911 50.996 1.00 39.97 292 LEU A CA 1
ATOM 2259 C C . LEU A 1 292 ? -6.758 -0.619 51.852 1.00 39.97 292 LEU A C 1
ATOM 2261 O O . LEU A 1 292 ? -7.524 -0.540 52.806 1.00 39.97 292 LEU A O 1
ATOM 2265 N N . PHE A 1 293 ? -5.951 0.403 51.545 1.00 38.72 293 PHE A N 1
ATOM 2266 C CA . PHE A 1 293 ? -5.888 1.654 52.297 1.00 38.72 293 PHE A CA 1
ATOM 2267 C C . PHE A 1 293 ? -5.690 2.870 51.381 1.00 38.72 293 PHE A C 1
ATOM 2269 O O . PHE A 1 293 ? -4.808 2.888 50.535 1.00 38.72 293 PHE A O 1
ATOM 2276 N N . ALA A 1 294 ? -6.474 3.911 51.664 1.00 34.25 294 ALA A N 1
ATOM 2277 C CA . ALA A 1 294 ? -6.371 5.297 51.195 1.00 34.25 294 ALA A CA 1
ATOM 2278 C C . ALA A 1 294 ? -7.105 5.680 49.889 1.00 34.25 294 ALA A C 1
ATOM 2280 O O . ALA A 1 294 ? -6.569 5.715 48.786 1.00 34.25 294 ALA A O 1
ATOM 2281 N N . LEU A 1 295 ? -8.362 6.078 50.110 1.00 40.16 295 LEU A N 1
ATOM 2282 C CA . LEU A 1 295 ? -9.106 7.127 49.408 1.00 40.16 295 LEU A CA 1
ATOM 2283 C C . LEU A 1 295 ? -8.254 8.379 49.108 1.00 40.16 295 LEU A C 1
ATOM 2285 O O . LEU A 1 295 ? -7.440 8.771 49.940 1.00 40.16 295 LEU A O 1
ATOM 2289 N N . GLY A 1 296 ? -8.594 9.109 48.036 1.00 28.81 296 GLY A N 1
ATOM 2290 C CA . GLY A 1 296 ? -8.465 10.575 48.032 1.00 28.81 296 GLY A CA 1
ATOM 2291 C C . GLY A 1 296 ? -7.849 11.215 46.783 1.00 28.81 296 GLY A C 1
ATOM 2292 O O . GLY A 1 296 ? -6.643 11.188 46.596 1.00 28.81 296 GLY A O 1
ATOM 2293 N N . CYS A 1 297 ? -8.712 11.851 45.984 1.00 36.44 297 CYS A N 1
ATOM 2294 C CA . CYS A 1 297 ? -8.497 13.067 45.186 1.00 36.44 297 CYS A CA 1
ATOM 2295 C C . CYS A 1 297 ? -7.101 13.370 44.598 1.00 36.44 297 CYS A C 1
ATOM 2297 O O . CYS A 1 297 ? -6.282 13.982 45.273 1.00 36.44 297 CYS A O 1
ATOM 2299 N N . VAL A 1 298 ? -6.949 13.207 43.276 1.00 39.84 298 VAL A N 1
ATOM 2300 C CA . VAL A 1 298 ? -6.275 14.220 42.435 1.00 39.84 298 VAL A CA 1
ATOM 2301 C C . VAL A 1 298 ? -7.031 14.351 41.112 1.00 39.84 298 VAL A C 1
ATOM 2303 O O . VAL A 1 298 ? -6.783 13.641 40.141 1.00 39.84 298 VAL A O 1
ATOM 2306 N N . ALA A 1 299 ? -7.973 15.289 41.094 1.00 34.34 299 ALA A N 1
ATOM 2307 C CA . ALA A 1 299 ? -8.403 15.970 39.887 1.00 34.34 299 ALA A CA 1
ATOM 2308 C C . ALA A 1 299 ? -7.951 17.434 40.011 1.00 34.34 299 ALA A C 1
ATOM 2310 O O . ALA A 1 299 ? -8.248 18.081 41.010 1.00 34.34 299 ALA A O 1
ATOM 2311 N N . ALA A 1 300 ? -7.265 17.912 38.970 1.00 33.69 300 ALA A N 1
ATOM 2312 C CA . ALA A 1 300 ? -7.021 19.310 38.602 1.00 33.69 300 ALA A CA 1
ATOM 2313 C C . ALA A 1 300 ? -6.071 20.188 39.454 1.00 33.69 300 ALA A C 1
ATOM 2315 O O . ALA A 1 300 ? -6.431 20.728 40.493 1.00 33.69 300 ALA A O 1
ATOM 2316 N N . ALA A 1 301 ? -4.920 20.504 38.853 1.00 31.69 301 ALA A N 1
ATOM 2317 C CA . ALA A 1 301 ? -4.431 21.877 38.674 1.00 31.69 301 ALA A CA 1
ATOM 2318 C C . ALA A 1 301 ? -3.763 21.901 37.278 1.00 31.69 301 ALA A C 1
ATOM 2320 O O . ALA A 1 301 ? -2.848 21.125 37.037 1.00 31.69 301 ALA A O 1
ATOM 2321 N N . ALA A 1 302 ? -4.272 22.555 36.230 1.00 35.25 302 ALA A N 1
ATOM 2322 C CA . ALA A 1 302 ? -4.541 23.986 36.085 1.00 35.25 302 ALA A CA 1
ATOM 2323 C C . ALA A 1 302 ? -3.321 24.854 36.443 1.00 35.25 302 ALA A C 1
ATOM 2325 O O . ALA A 1 302 ? -3.348 25.621 37.397 1.00 35.25 302 ALA A O 1
ATOM 2326 N N . ALA A 1 303 ? -2.261 24.743 35.643 1.00 35.19 303 ALA A N 1
ATOM 2327 C CA . ALA A 1 303 ? -1.283 25.810 35.464 1.00 35.19 303 ALA A CA 1
ATOM 2328 C C . ALA A 1 303 ? -1.009 25.942 33.962 1.00 35.19 303 ALA A C 1
ATOM 2330 O O . ALA A 1 303 ? -0.372 25.087 33.350 1.00 35.19 303 ALA A O 1
ATOM 2331 N N . GLY A 1 304 ? -1.601 26.970 33.359 1.00 30.88 304 GLY A N 1
ATOM 2332 C CA . GLY A 1 304 ? -1.436 27.276 31.950 1.00 30.88 304 GLY A CA 1
ATOM 2333 C C . GLY A 1 304 ? -0.024 27.751 31.632 1.00 30.88 304 GLY A C 1
ATOM 2334 O O . GLY A 1 304 ? 0.544 28.538 32.382 1.00 30.88 304 GLY A O 1
ATOM 2335 N N . GLN A 1 305 ? 0.482 27.323 30.479 1.00 27.77 305 GLN A N 1
ATOM 2336 C CA . GLN A 1 305 ? 1.372 28.114 29.639 1.00 27.77 305 GLN A CA 1
ATOM 2337 C C . GLN A 1 305 ? 1.029 27.830 28.176 1.00 27.77 305 GLN A C 1
ATOM 2339 O O . GLN A 1 305 ? 1.142 26.706 27.693 1.00 27.77 305 GLN A O 1
ATOM 2344 N N . VAL A 1 306 ? 0.551 28.872 27.502 1.00 34.66 306 VAL A N 1
ATOM 2345 C CA . VAL A 1 306 ? 0.509 28.991 26.048 1.00 34.66 306 VAL A CA 1
ATOM 2346 C C . VAL A 1 306 ? 1.677 29.903 25.710 1.00 34.66 306 VAL A C 1
ATOM 2348 O O . VAL A 1 306 ? 1.635 31.050 26.130 1.00 34.66 306 VAL A O 1
ATOM 2351 N N . GLU A 1 307 ? 2.696 29.389 25.019 1.00 24.98 307 GLU A N 1
ATOM 2352 C CA . GLU A 1 307 ? 3.501 30.118 24.025 1.00 24.98 307 GLU A CA 1
ATOM 2353 C C . GLU A 1 307 ? 4.589 29.196 23.426 1.00 24.98 307 GLU A C 1
ATOM 2355 O O . GLU A 1 307 ? 5.444 28.696 24.144 1.00 24.98 307 GLU A O 1
ATOM 2360 N N . PHE A 1 308 ? 4.506 28.986 22.100 1.00 27.28 308 PHE A N 1
ATOM 2361 C CA . PHE A 1 308 ? 5.506 28.437 21.157 1.00 27.28 308 PHE A CA 1
ATOM 2362 C C . PHE A 1 308 ? 6.145 27.060 21.481 1.00 27.28 308 PHE A C 1
ATOM 2364 O O . PHE A 1 308 ? 6.892 26.897 22.429 1.00 27.28 308 PHE A O 1
ATOM 2371 N N . GLY A 1 309 ? 5.998 25.982 20.707 1.00 28.81 309 GLY A N 1
ATOM 2372 C CA . GLY A 1 309 ? 5.621 25.842 19.306 1.00 28.81 309 GLY A CA 1
ATOM 2373 C C . GLY A 1 309 ? 6.672 25.022 18.556 1.00 28.81 309 GLY A C 1
ATOM 2374 O O . GLY A 1 309 ? 7.428 25.630 17.824 1.00 28.81 309 GLY A O 1
ATOM 2375 N N . VAL A 1 310 ? 6.702 23.689 18.743 1.00 27.14 310 VAL A N 1
ATOM 2376 C CA . VAL A 1 310 ? 7.033 22.637 17.744 1.00 27.14 310 VAL A CA 1
ATOM 2377 C C . VAL A 1 310 ? 6.632 21.265 18.337 1.00 27.14 310 VAL A C 1
ATOM 2379 O O . VAL A 1 310 ? 7.277 20.824 19.287 1.00 27.14 310 VAL A O 1
ATOM 2382 N N . PRO A 1 311 ? 5.638 20.525 17.803 1.00 30.27 311 PRO A N 1
ATOM 2383 C CA . PRO A 1 311 ? 5.505 19.102 18.089 1.00 30.27 311 PRO A CA 1
ATOM 2384 C C . PRO A 1 311 ? 6.248 18.284 17.024 1.00 30.27 311 PRO A C 1
ATOM 2386 O O . PRO A 1 311 ? 5.692 17.901 15.997 1.00 30.27 311 PRO A O 1
ATOM 2389 N N . CYS A 1 312 ? 7.514 17.976 17.299 1.00 30.14 312 CYS A N 1
ATOM 2390 C CA . CYS A 1 312 ? 8.176 16.803 16.738 1.00 30.14 312 CYS A CA 1
ATOM 2391 C C . CYS A 1 312 ? 7.720 15.608 17.580 1.00 30.14 312 CYS A C 1
ATOM 2393 O O . CYS A 1 312 ? 8.150 15.515 18.721 1.00 30.14 312 CYS A O 1
ATOM 2395 N N . VAL A 1 313 ? 6.780 14.794 17.091 1.00 34.62 313 VAL A N 1
ATOM 2396 C CA . VAL A 1 313 ? 6.954 13.365 16.742 1.00 34.62 313 VAL A CA 1
ATOM 2397 C C . VAL A 1 313 ? 5.632 12.912 16.101 1.00 34.62 313 VAL A C 1
ATOM 2399 O O . VAL A 1 313 ? 4.683 12.504 16.773 1.00 34.62 313 VAL A O 1
ATOM 2402 N N . ILE A 1 314 ? 5.559 13.012 14.775 1.00 42.28 314 ILE A N 1
ATOM 2403 C CA . ILE A 1 314 ? 4.608 12.246 13.966 1.00 42.28 314 ILE A CA 1
ATOM 2404 C C . ILE A 1 314 ? 5.177 10.826 13.933 1.00 42.28 314 ILE A C 1
ATOM 2406 O O . ILE A 1 314 ? 6.100 10.537 13.179 1.00 42.28 314 ILE A O 1
ATOM 2410 N N . GLY A 1 315 ? 4.716 9.974 14.846 1.00 31.03 315 GLY A N 1
ATOM 2411 C CA . GLY A 1 315 ? 4.968 8.538 14.774 1.00 31.03 315 GLY A CA 1
ATOM 2412 C C . GLY A 1 315 ? 4.023 7.925 13.746 1.00 31.03 315 GLY A C 1
ATOM 2413 O O . GLY A 1 315 ? 2.810 8.022 13.931 1.00 31.03 315 GLY A O 1
ATOM 2414 N N . GLY A 1 316 ? 4.597 7.366 12.679 1.00 31.75 316 GLY A N 1
ATOM 2415 C CA . GLY A 1 316 ? 3.910 6.529 11.696 1.00 31.75 316 GLY A CA 1
ATOM 2416 C C . GLY A 1 316 ? 3.279 7.310 10.547 1.00 31.75 316 GLY A C 1
ATOM 2417 O O . GLY A 1 316 ? 2.108 7.683 10.600 1.00 31.75 316 GLY A O 1
ATOM 2418 N N . ALA A 1 317 ? 4.062 7.550 9.494 1.00 39.56 317 ALA A N 1
ATOM 2419 C CA . ALA A 1 317 ? 3.614 8.088 8.217 1.00 39.56 317 ALA A CA 1
ATOM 2420 C C . ALA A 1 317 ? 2.603 7.135 7.551 1.00 39.56 317 ALA A C 1
ATOM 2422 O O . ALA A 1 317 ? 2.951 6.229 6.800 1.00 39.56 317 ALA A O 1
ATOM 2423 N N . LEU A 1 318 ? 1.320 7.335 7.839 1.00 39.53 318 LEU A N 1
ATOM 2424 C CA . LEU A 1 318 ? 0.271 7.034 6.876 1.00 39.53 318 LEU A CA 1
ATOM 2425 C C . LEU A 1 318 ? 0.203 8.226 5.944 1.00 39.53 318 LEU A C 1
ATOM 2427 O O . LEU A 1 318 ? -0.061 9.342 6.401 1.00 39.53 318 LEU A O 1
ATOM 2431 N N . SER A 1 319 ? 0.479 7.991 4.665 1.00 39.28 319 SER A N 1
ATOM 2432 C CA . SER A 1 319 ? 0.647 9.047 3.683 1.00 39.28 319 SER A CA 1
ATOM 2433 C C . SER A 1 319 ? -0.453 10.087 3.798 1.00 39.28 319 SER A C 1
ATOM 2435 O O . SER A 1 319 ? -1.638 9.847 3.543 1.00 39.28 319 SER A O 1
ATOM 2437 N N . SER A 1 320 ? -0.011 11.300 4.124 1.00 43.44 320 SER A N 1
ATOM 2438 C CA . SER A 1 320 ? -0.802 12.524 4.089 1.00 43.44 320 SER A CA 1
ATOM 2439 C C . SER A 1 320 ? -1.552 12.675 2.759 1.00 43.44 320 SER A C 1
ATOM 2441 O O . SER A 1 320 ? -2.551 13.379 2.711 1.00 43.44 320 SER A O 1
ATOM 2443 N N . ALA A 1 321 ? -1.113 12.001 1.690 1.00 41.59 321 ALA A N 1
ATOM 2444 C CA . ALA A 1 321 ? -1.806 11.909 0.412 1.00 41.59 321 ALA A CA 1
ATOM 2445 C C . ALA A 1 321 ? -3.174 11.197 0.509 1.00 41.59 321 ALA A C 1
ATOM 2447 O O . ALA A 1 321 ? -4.177 11.772 0.098 1.00 41.59 321 ALA A O 1
ATOM 2448 N N . ALA A 1 322 ? -3.285 10.008 1.111 1.00 38.66 322 ALA A N 1
ATOM 2449 C CA . ALA A 1 322 ? -4.589 9.343 1.248 1.00 38.66 322 ALA A CA 1
ATOM 2450 C C . ALA A 1 322 ? -5.539 10.151 2.157 1.00 38.66 322 ALA A C 1
ATOM 2452 O O . ALA A 1 322 ? -6.726 10.304 1.869 1.00 38.66 322 ALA A O 1
ATOM 2453 N N . LEU A 1 323 ? -4.999 10.757 3.220 1.00 42.19 323 LEU A N 1
ATOM 2454 C CA . LEU A 1 323 ? -5.747 11.593 4.166 1.00 42.19 323 LEU A CA 1
ATOM 2455 C C . LEU A 1 323 ? -6.173 12.962 3.602 1.00 42.19 323 LEU A C 1
ATOM 2457 O O . LEU A 1 323 ? -7.270 13.419 3.927 1.00 42.19 323 LEU A O 1
ATOM 2461 N N . LYS A 1 324 ? -5.353 13.619 2.767 1.00 38.81 324 LYS A N 1
ATOM 2462 C CA . LYS A 1 324 ? -5.661 14.943 2.187 1.00 38.81 324 LYS A CA 1
ATOM 2463 C C . LYS A 1 324 ? -6.747 14.901 1.114 1.00 38.81 324 LYS A C 1
ATOM 2465 O O . LYS A 1 324 ? -7.435 15.902 0.948 1.00 38.81 324 LYS A O 1
ATOM 2470 N N . TYR A 1 325 ? -6.920 13.778 0.415 1.00 45.34 325 TYR A N 1
ATOM 2471 C CA . TYR A 1 325 ? -7.775 13.722 -0.780 1.00 45.34 325 TYR A CA 1
ATOM 2472 C C . TYR A 1 325 ? -9.039 12.856 -0.630 1.00 45.34 325 TYR A C 1
ATOM 2474 O O . TYR A 1 325 ? -9.955 12.983 -1.439 1.00 45.34 325 TYR A O 1
ATOM 2482 N N . LEU A 1 326 ? -9.145 12.025 0.418 1.00 41.28 326 LEU A N 1
ATOM 2483 C CA . LEU A 1 326 ? -10.345 11.216 0.706 1.00 41.28 326 LEU A CA 1
ATOM 2484 C C . LEU A 1 326 ? -11.364 11.910 1.631 1.00 41.28 326 LEU A C 1
ATOM 2486 O O . LEU A 1 326 ? -12.424 11.357 1.926 1.00 41.28 326 LEU A O 1
ATOM 2490 N N . VAL A 1 327 ? -11.072 13.134 2.075 1.00 37.03 327 VAL A N 1
ATOM 2491 C CA . VAL A 1 327 ? -12.031 14.004 2.765 1.00 37.03 327 VAL A CA 1
ATOM 2492 C C . VAL A 1 327 ? -12.715 14.879 1.706 1.00 37.03 327 VAL A C 1
ATOM 2494 O O . VAL A 1 327 ? -12.013 15.608 1.006 1.00 37.03 327 VAL A O 1
ATOM 2497 N N . PRO A 1 328 ? -14.055 14.850 1.559 1.00 28.38 328 PRO A N 1
ATOM 2498 C CA . PRO A 1 328 ? -14.750 15.868 0.778 1.00 28.38 328 PRO A CA 1
ATOM 2499 C C . PRO A 1 328 ? -14.422 17.232 1.389 1.00 28.38 328 PRO A C 1
ATOM 2501 O O . PRO A 1 328 ? -14.596 17.405 2.598 1.00 28.38 328 PRO A O 1
ATOM 2504 N N . GLN A 1 329 ? -13.924 18.179 0.590 1.00 30.47 329 GLN A N 1
ATOM 2505 C CA . GLN A 1 329 ? -13.844 19.562 1.056 1.00 30.47 329 GLN A CA 1
ATOM 2506 C C . GLN A 1 329 ? -15.264 20.020 1.400 1.00 30.47 329 GLN A C 1
ATOM 2508 O O . GLN A 1 329 ? -16.186 19.782 0.618 1.00 30.47 329 GLN A O 1
ATOM 2513 N N . GLN A 1 330 ? -15.425 20.555 2.613 1.00 30.77 330 GLN A N 1
ATOM 2514 C CA . GLN A 1 330 ? -16.679 21.162 3.057 1.00 30.77 330 GLN A CA 1
ATOM 2515 C C . GLN A 1 330 ? -17.053 22.334 2.156 1.00 30.77 330 GLN A C 1
ATOM 2517 O O . GLN A 1 330 ? -16.123 23.064 1.746 1.00 30.77 330 GLN A O 1
#

Solvent-accessible surface area (backbone atoms only — not comparable to full-atom values): 18435 Å² total; per-residue (Å²): 144,72,80,78,67,64,64,56,58,59,54,52,56,52,52,52,53,50,52,49,52,52,48,51,51,50,48,48,57,58,50,47,43,76,68,49,82,43,84,48,76,64,42,50,53,48,30,44,74,52,30,59,83,74,57,65,66,86,51,48,32,59,50,50,50,32,36,54,77,66,58,61,40,75,46,83,64,56,26,20,39,61,24,13,25,49,4,23,48,48,44,70,31,78,53,74,68,50,31,49,56,52,58,57,57,42,52,88,62,60,76,73,43,45,54,46,57,55,50,10,42,57,47,24,75,45,95,56,31,67,65,56,51,62,75,46,44,85,82,36,67,94,42,48,71,62,52,48,35,56,74,70,62,78,46,66,45,64,86,65,30,75,39,79,89,41,27,44,30,36,44,31,21,28,49,13,23,26,39,41,63,67,50,60,66,36,51,50,56,42,51,57,41,27,39,28,54,72,48,58,62,43,69,55,40,25,47,43,9,34,49,42,43,35,51,50,14,54,51,32,55,78,33,65,69,58,42,52,50,52,60,61,42,53,81,74,46,56,70,66,26,28,55,60,47,50,55,26,54,50,21,18,76,71,69,45,42,68,55,53,47,50,55,36,54,51,53,49,50,50,41,68,74,68,41,33,44,68,61,52,50,49,51,48,52,56,42,65,75,71,43,103,64,83,86,82,88,91,78,88,79,91,77,90,83,91,79,87,89,80,88,88,75,86,79,76,68,59,40,64,65,64,65,66,67,73,50,79,82,127

pLDDT: mean 78.4, std 24.61, range [24.98, 98.5]